Protein AF-A0A0D0DCQ7-F1 (afdb_monomer_lite)

Foldseek 3Di:
DQAWDFADAPQVNSNRPTHHPVVRVVSVVVSVVVVPPDPPDDDPDDDDDDDDDDDDDDDDPDDDDDDDDDDDDDDPDDPQPDPDPVVSVCVRPVDDDPVNVVVVVDDDDDDDDDCPVVVVVVVVVCVVPDDPDDVVNVVPDDDDPVVVVVVVVVVVVVVVVVVVVVVPPPPDDDDDDPDDPPPPPPPVVVQVVVLVVLVVVCCVVPVPPPDRDPGPCSSCVVVVNNQPWAWWFADPPPRDTFDGWPDPPGDQADPVPRHGQFDDQADPVRDGDPTTHGPDIDTDHDPVSVVVVQVVDPPSLVVQQCVLVDDDDPPDDDDPCNDPCQVPNPADPVRHRLQDNDPPQPCGDVNDRRGDDDDDDDD

Structure (mmCIF, N/CA/C/O backbone):
data_AF-A0A0D0DCQ7-F1
#
_entry.id   AF-A0A0D0DCQ7-F1
#
loop_
_atom_site.group_PDB
_atom_site.id
_atom_site.type_symbol
_atom_site.label_atom_id
_atom_site.label_alt_id
_atom_site.label_comp_id
_atom_site.label_asym_id
_atom_site.label_entity_id
_atom_site.label_seq_id
_atom_site.pdbx_PDB_ins_code
_atom_site.Cartn_x
_atom_site.Cartn_y
_atom_site.Cartn_z
_atom_site.occupancy
_atom_site.B_iso_or_equiv
_atom_site.auth_seq_id
_atom_site.auth_comp_id
_atom_site.auth_asym_id
_atom_site.auth_atom_id
_atom_site.pdbx_PDB_model_num
ATOM 1 N N . MET A 1 1 ? 45.999 -4.977 -37.072 1.00 77.88 1 MET A N 1
ATOM 2 C CA . MET A 1 1 ? 46.109 -3.648 -36.427 1.00 77.88 1 MET A CA 1
ATOM 3 C C . MET A 1 1 ? 44.712 -3.192 -36.040 1.00 77.88 1 MET A C 1
ATOM 5 O O . MET A 1 1 ? 43.813 -3.344 -36.854 1.00 77.88 1 MET A O 1
ATOM 9 N N . ALA A 1 2 ? 44.500 -2.719 -34.811 1.00 82.81 2 ALA A N 1
ATOM 10 C CA . ALA A 1 2 ? 43.189 -2.210 -34.402 1.00 82.81 2 ALA A CA 1
ATOM 11 C C . ALA A 1 2 ? 42.945 -0.819 -35.022 1.00 82.81 2 ALA A C 1
ATOM 13 O O . ALA A 1 2 ? 43.887 -0.023 -35.050 1.00 82.81 2 ALA A O 1
ATOM 14 N N . PRO A 1 3 ? 41.728 -0.511 -35.507 1.00 91.88 3 PRO A N 1
ATOM 15 C CA . PRO A 1 3 ? 41.428 0.791 -36.093 1.00 91.88 3 PRO A CA 1
ATOM 16 C C . PRO A 1 3 ? 41.535 1.888 -35.029 1.00 91.88 3 PRO A C 1
ATOM 18 O O . PRO A 1 3 ? 40.999 1.754 -33.925 1.00 91.88 3 PRO A O 1
ATOM 21 N N . LEU A 1 4 ? 42.241 2.969 -35.360 1.00 97.25 4 LEU A N 1
ATOM 22 C CA . LEU A 1 4 ? 42.305 4.174 -34.538 1.00 97.25 4 LEU A CA 1
ATOM 23 C C . LEU A 1 4 ? 41.253 5.180 -35.014 1.00 97.25 4 LEU A C 1
ATOM 25 O O . LEU A 1 4 ? 40.939 5.248 -36.199 1.00 97.25 4 LEU A O 1
ATOM 29 N N . ALA A 1 5 ? 40.723 5.971 -34.085 1.00 96.06 5 ALA A N 1
ATOM 30 C CA . ALA A 1 5 ? 39.733 7.005 -34.351 1.00 96.06 5 ALA A CA 1
ATOM 31 C C . ALA A 1 5 ? 40.282 8.380 -33.959 1.00 96.06 5 ALA A C 1
ATOM 33 O O . ALA A 1 5 ? 40.910 8.531 -32.911 1.00 96.06 5 ALA A O 1
ATOM 34 N N . CYS A 1 6 ? 40.008 9.389 -34.783 1.00 97.06 6 CYS A N 1
ATOM 35 C CA . CYS A 1 6 ? 40.376 10.772 -34.501 1.00 97.06 6 CYS A CA 1
ATOM 36 C C . CYS A 1 6 ? 39.530 11.339 -33.340 1.00 97.06 6 CYS A C 1
ATOM 38 O O . CYS A 1 6 ? 38.302 11.161 -33.323 1.00 97.06 6 CYS A O 1
ATOM 40 N N . CYS A 1 7 ? 40.171 11.995 -32.363 1.00 97.38 7 CYS A N 1
ATOM 41 C CA . CYS A 1 7 ? 39.525 12.596 -31.192 1.00 97.38 7 CYS A CA 1
ATOM 42 C C . CYS A 1 7 ? 39.846 14.095 -31.065 1.00 97.38 7 CYS A C 1
ATOM 44 O O . CYS A 1 7 ? 41.007 14.495 -31.048 1.00 97.38 7 CYS A O 1
ATOM 46 N N . TYR A 1 8 ? 38.804 14.912 -30.890 1.00 96.31 8 TYR A N 1
ATOM 47 C CA . TYR A 1 8 ? 38.893 16.375 -30.769 1.00 96.31 8 TYR A CA 1
ATOM 48 C C . TYR A 1 8 ? 38.469 16.885 -29.384 1.00 96.31 8 TYR A C 1
ATOM 50 O O . TYR A 1 8 ? 38.005 18.011 -29.244 1.00 96.31 8 TYR A O 1
ATOM 58 N N . CYS A 1 9 ? 38.564 16.056 -28.340 1.00 95.75 9 CYS A N 1
ATOM 59 C CA . CYS A 1 9 ? 38.132 16.498 -27.018 1.00 95.75 9 CYS A CA 1
ATOM 60 C C . CYS A 1 9 ? 39.048 17.607 -26.469 1.00 95.75 9 CYS A C 1
ATOM 62 O O . CYS A 1 9 ? 40.278 17.524 -26.549 1.00 95.75 9 CYS A O 1
ATOM 64 N N . LEU A 1 10 ? 38.429 18.622 -25.865 1.00 93.31 10 LEU A N 1
ATOM 65 C CA . LEU A 1 10 ? 39.139 19.716 -25.199 1.00 93.31 10 LEU A CA 1
ATOM 66 C C . LEU A 1 10 ? 39.692 19.262 -23.842 1.00 93.31 10 LEU A C 1
ATOM 68 O O . LEU A 1 10 ? 40.803 19.628 -23.466 1.00 93.31 10 LEU A O 1
ATOM 72 N N . SER A 1 11 ? 38.957 18.381 -23.155 1.00 93.94 11 SER A N 1
ATOM 73 C CA . SER A 1 11 ? 39.277 17.894 -21.808 1.00 93.94 11 SER A CA 1
ATOM 74 C C . SER A 1 11 ? 40.646 17.220 -21.697 1.00 93.94 11 SER A C 1
ATOM 76 O O . SER A 1 11 ? 41.318 17.365 -20.684 1.00 93.94 11 SER A O 1
ATOM 78 N N . ASN A 1 12 ? 41.067 16.492 -22.737 1.00 95.25 12 ASN A N 1
ATOM 79 C CA . ASN A 1 12 ? 42.358 15.794 -22.774 1.00 95.25 12 ASN A CA 1
ATOM 80 C C . ASN A 1 12 ? 43.299 16.365 -23.844 1.00 95.25 12 ASN A C 1
ATOM 82 O O . ASN A 1 12 ? 44.286 15.720 -24.190 1.00 95.25 12 ASN A O 1
ATOM 86 N N . LYS A 1 13 ? 42.992 17.559 -24.380 1.00 96.06 13 LYS A N 1
ATOM 87 C CA . LYS A 1 13 ? 43.794 18.264 -25.396 1.00 96.06 13 LYS A CA 1
ATOM 88 C C . LYS A 1 13 ? 44.170 17.376 -26.588 1.00 96.06 13 LYS A C 1
ATOM 90 O O . LYS A 1 13 ? 45.306 17.392 -27.056 1.00 96.06 13 LYS A O 1
ATOM 95 N N . CYS A 1 14 ? 43.222 16.568 -27.069 1.00 95.94 14 CYS A N 1
ATOM 96 C CA . CYS A 1 14 ? 43.528 15.566 -28.087 1.00 95.94 14 CYS A CA 1
ATOM 97 C C . CYS A 1 14 ? 43.855 16.170 -29.456 1.00 95.94 14 CYS A C 1
ATOM 99 O O . CYS A 1 14 ? 44.581 15.521 -30.197 1.00 95.94 14 CYS A O 1
ATOM 101 N N . ASN A 1 15 ? 43.363 17.366 -29.801 1.00 94.88 15 ASN A N 1
ATOM 102 C CA . ASN A 1 15 ? 43.718 18.106 -31.026 1.00 94.88 15 ASN A CA 1
ATOM 103 C C . ASN A 1 15 ? 43.738 17.265 -32.325 1.00 94.88 15 ASN A C 1
ATOM 105 O O . ASN A 1 15 ? 44.591 17.463 -33.184 1.00 94.88 15 ASN A O 1
ATOM 109 N N . GLY A 1 16 ? 42.821 16.303 -32.469 1.00 95.81 16 GLY A N 1
ATOM 110 C CA . GLY A 1 16 ? 42.753 15.431 -33.646 1.00 95.81 16 GLY A CA 1
ATOM 111 C C . GLY A 1 16 ? 43.714 14.236 -33.625 1.00 95.81 16 GLY A C 1
ATOM 112 O O . GLY A 1 16 ? 43.955 13.611 -34.655 1.00 95.81 16 GLY A O 1
ATOM 113 N N . THR A 1 17 ? 44.279 13.882 -32.471 1.00 97.12 17 THR A N 1
ATOM 114 C CA . THR A 1 17 ? 45.109 12.678 -32.333 1.00 97.12 17 THR A CA 1
ATOM 115 C C . THR A 1 17 ? 44.286 11.401 -32.507 1.00 97.12 17 THR A C 1
ATOM 117 O O . THR A 1 17 ? 43.121 11.301 -32.102 1.00 97.12 17 THR A O 1
ATOM 120 N N . PHE A 1 18 ? 44.917 10.399 -33.120 1.00 97.12 18 PHE A N 1
ATOM 121 C CA . PHE A 1 18 ? 44.347 9.072 -33.311 1.00 97.12 18 PHE A CA 1
ATOM 122 C C . PHE A 1 18 ? 44.456 8.259 -32.020 1.00 97.12 18 PHE A C 1
ATOM 124 O O . PHE A 1 18 ? 45.545 7.899 -31.577 1.00 97.12 18 PHE A O 1
ATOM 131 N N . VAL A 1 19 ? 43.309 7.947 -31.423 1.00 97.12 19 VAL A N 1
ATOM 132 C CA . VAL A 1 19 ? 43.200 7.168 -30.185 1.00 97.12 19 VAL A CA 1
ATOM 133 C C . VAL A 1 19 ? 42.417 5.883 -30.428 1.00 97.12 19 VAL A C 1
ATOM 135 O O . VAL A 1 19 ? 41.713 5.730 -31.428 1.00 97.12 19 VAL A O 1
ATOM 138 N N . LYS A 1 20 ? 42.503 4.932 -29.494 1.00 97.56 20 LYS A N 1
ATOM 139 C CA . LYS A 1 20 ? 41.637 3.748 -29.538 1.00 97.56 20 LYS A CA 1
ATOM 140 C C . LYS A 1 20 ? 40.161 4.181 -29.415 1.00 97.56 20 LYS A C 1
ATOM 142 O O . LYS A 1 20 ? 39.870 5.091 -28.633 1.00 97.56 20 LYS A O 1
ATOM 147 N N . PRO A 1 21 ? 39.208 3.523 -30.100 1.00 96.38 21 PRO A N 1
ATOM 148 C CA . PRO A 1 21 ? 37.788 3.885 -30.033 1.00 96.38 21 PRO A CA 1
ATOM 149 C C . PRO A 1 21 ? 37.208 3.912 -28.609 1.00 96.38 21 PRO A C 1
ATOM 151 O O . PRO A 1 21 ? 36.373 4.759 -28.292 1.00 96.38 21 PRO A O 1
ATOM 154 N N . SER A 1 22 ? 37.683 3.033 -27.719 1.00 93.62 22 SER A N 1
ATOM 155 C CA . SER A 1 22 ? 37.306 3.043 -26.300 1.00 93.62 22 SER A CA 1
ATOM 156 C C . SER A 1 22 ? 37.766 4.316 -25.582 1.00 93.62 22 SER A C 1
ATOM 158 O O . SER A 1 22 ? 36.994 4.908 -24.834 1.00 93.62 22 SER A O 1
ATOM 160 N N . THR A 1 23 ? 38.983 4.786 -25.863 1.00 96.06 23 THR A N 1
ATOM 161 C CA . THR A 1 23 ? 39.538 6.037 -25.330 1.00 96.06 23 THR A CA 1
ATOM 162 C C . THR A 1 23 ? 38.757 7.255 -25.828 1.00 96.06 23 THR A C 1
ATOM 164 O O . THR A 1 23 ? 38.433 8.132 -25.029 1.00 96.06 23 THR A O 1
ATOM 167 N N . LYS A 1 24 ? 38.366 7.280 -27.113 1.00 97.12 24 LYS A N 1
ATOM 168 C CA . LYS A 1 24 ? 37.531 8.354 -27.682 1.00 97.12 24 LYS A CA 1
ATOM 169 C C . LYS A 1 24 ? 36.196 8.498 -26.941 1.00 97.12 24 LYS A C 1
ATOM 171 O O . LYS A 1 24 ? 35.856 9.605 -26.535 1.00 97.12 24 LYS A O 1
ATOM 176 N N . ARG A 1 25 ? 35.492 7.390 -26.673 1.00 92.50 25 ARG A N 1
ATOM 177 C CA . ARG A 1 25 ? 34.221 7.414 -25.917 1.00 92.50 25 ARG A CA 1
ATOM 178 C C . ARG A 1 25 ? 34.388 7.949 -24.494 1.00 92.50 25 ARG A C 1
ATOM 180 O O . ARG A 1 25 ? 33.539 8.697 -24.013 1.00 92.50 25 ARG A O 1
ATOM 187 N N . THR A 1 26 ? 35.470 7.577 -23.809 1.00 96.00 26 THR A N 1
ATOM 188 C CA . THR A 1 26 ? 35.765 8.103 -22.466 1.00 96.00 26 THR A CA 1
ATOM 189 C C . THR A 1 26 ? 36.006 9.609 -22.516 1.00 96.00 26 THR A C 1
ATOM 191 O O . THR A 1 26 ? 35.465 10.350 -21.701 1.00 96.00 26 THR A O 1
ATOM 194 N N . HIS A 1 27 ? 36.762 10.073 -23.509 1.00 97.06 27 HIS A N 1
ATOM 195 C CA . HIS A 1 27 ? 37.044 11.488 -23.713 1.00 97.06 27 HIS A CA 1
ATOM 196 C C . HIS A 1 27 ? 35.784 12.309 -24.023 1.00 97.06 27 HIS A C 1
ATOM 198 O O . HIS A 1 27 ? 35.610 13.385 -23.457 1.00 97.06 27 HIS A O 1
ATOM 204 N N . GLU A 1 28 ? 34.891 11.801 -24.873 1.00 95.25 28 GLU A N 1
ATOM 205 C CA . GLU A 1 28 ? 33.613 12.449 -25.199 1.00 95.25 28 GLU A CA 1
ATOM 206 C C . GLU A 1 28 ? 32.721 12.605 -23.962 1.00 95.25 28 GLU A C 1
ATOM 208 O O . GLU A 1 28 ? 32.190 13.688 -23.724 1.00 95.25 28 GLU A O 1
ATOM 213 N N . ARG A 1 29 ? 32.629 11.574 -23.111 1.00 92.75 29 ARG A N 1
ATOM 214 C CA . ARG A 1 29 ? 31.881 11.656 -21.843 1.00 92.75 29 ARG A CA 1
ATOM 215 C C . ARG A 1 29 ? 32.457 12.699 -20.889 1.00 92.75 29 ARG A C 1
ATOM 217 O O . ARG A 1 29 ? 31.695 13.427 -20.259 1.00 92.75 29 ARG A O 1
ATOM 224 N N . THR A 1 30 ? 33.782 12.783 -20.774 1.00 94.06 30 THR A N 1
ATOM 225 C CA . THR A 1 30 ? 34.432 13.802 -19.936 1.00 94.06 30 THR A CA 1
ATOM 226 C C . THR A 1 30 ? 34.199 15.209 -20.483 1.00 94.06 30 THR A C 1
ATOM 228 O O . THR A 1 30 ? 33.930 16.123 -19.709 1.00 94.06 30 THR A O 1
ATOM 231 N N . ASN A 1 31 ? 34.246 15.384 -21.806 1.00 92.62 31 ASN A N 1
ATOM 232 C CA . ASN A 1 31 ? 34.005 16.677 -22.441 1.00 92.62 31 ASN A CA 1
ATOM 233 C C . ASN A 1 31 ? 32.543 17.132 -22.277 1.00 92.62 31 ASN A C 1
ATOM 235 O O . ASN A 1 31 ? 32.295 18.289 -21.958 1.00 92.62 31 ASN A O 1
ATOM 239 N N . LEU A 1 32 ? 31.580 16.209 -22.398 1.00 88.44 32 LEU A N 1
ATOM 240 C CA . LEU A 1 32 ? 30.170 16.486 -22.106 1.00 88.44 32 LEU A CA 1
ATOM 241 C C . LEU A 1 32 ? 29.972 16.916 -20.653 1.00 88.44 32 LEU A C 1
ATOM 243 O O . LEU A 1 32 ? 29.318 17.922 -20.413 1.00 88.44 32 LEU A O 1
ATOM 247 N N . ARG A 1 33 ? 30.588 16.220 -19.687 1.00 86.88 33 ARG A N 1
ATOM 248 C CA . ARG A 1 33 ? 30.525 16.633 -18.276 1.00 86.88 33 ARG A CA 1
ATOM 249 C C . ARG A 1 33 ? 31.011 18.067 -18.100 1.00 86.88 33 ARG A C 1
ATOM 251 O O . ARG A 1 33 ? 30.264 18.868 -17.569 1.00 86.88 33 ARG A O 1
ATOM 258 N N . LEU A 1 34 ? 32.189 18.409 -18.624 1.00 87.31 34 LEU A N 1
ATOM 259 C CA . LEU A 1 34 ? 32.719 19.775 -18.530 1.00 87.31 34 LEU A CA 1
ATOM 260 C C . LEU A 1 34 ? 31.819 20.822 -19.199 1.00 87.31 34 LEU A C 1
ATOM 262 O O . LEU A 1 34 ? 31.703 21.923 -18.673 1.00 87.31 34 LEU A O 1
ATOM 266 N N . LYS A 1 35 ? 31.163 20.486 -20.318 1.00 84.94 35 LYS A N 1
ATOM 267 C CA . LYS A 1 35 ? 30.223 21.392 -20.997 1.00 84.94 35 LYS A CA 1
ATOM 268 C C . LYS A 1 35 ? 28.993 21.705 -20.138 1.00 84.94 35 LYS A C 1
ATOM 270 O O . LYS A 1 35 ? 28.479 22.814 -20.211 1.00 84.94 35 LYS A O 1
ATOM 275 N N . PHE A 1 36 ? 28.546 20.753 -19.322 1.00 79.75 36 PHE A N 1
ATOM 276 C CA . PHE A 1 36 ? 27.382 20.921 -18.447 1.00 79.75 36 PHE A CA 1
ATOM 277 C C . PHE A 1 36 ? 27.736 21.348 -17.015 1.00 79.75 36 PHE A C 1
ATOM 279 O O . PHE A 1 36 ? 26.843 21.696 -16.250 1.00 79.75 36 PHE A O 1
ATOM 286 N N . THR A 1 37 ? 29.021 21.397 -16.649 1.00 68.69 37 THR A N 1
ATOM 287 C CA . THR A 1 37 ? 29.488 21.958 -15.372 1.00 68.69 37 THR A CA 1
ATOM 288 C C . THR A 1 37 ? 29.803 23.457 -15.495 1.00 68.69 37 THR A C 1
ATOM 290 O O . THR A 1 37 ? 30.908 23.893 -15.167 1.00 68.69 37 THR A O 1
ATOM 293 N N . ILE A 1 38 ? 28.859 24.271 -15.978 1.00 54.59 38 ILE A N 1
ATOM 294 C CA . ILE A 1 38 ? 28.980 25.735 -15.875 1.00 54.59 38 ILE A CA 1
ATOM 295 C C . ILE A 1 38 ? 28.678 26.131 -14.416 1.00 54.59 38 ILE A C 1
ATOM 297 O O . ILE A 1 38 ? 27.651 25.707 -13.882 1.00 54.59 38 ILE A O 1
ATOM 301 N N . PRO A 1 39 ? 29.534 26.922 -13.739 1.00 48.75 39 PRO A N 1
ATOM 302 C CA . PRO A 1 39 ? 29.211 27.456 -12.424 1.00 48.75 39 PRO A CA 1
ATOM 303 C C . PRO A 1 39 ? 28.061 28.457 -12.567 1.00 48.75 39 PRO A C 1
ATOM 305 O O . PRO A 1 39 ? 28.167 29.408 -13.337 1.00 48.75 39 PRO A O 1
ATOM 308 N N . GLN A 1 40 ? 26.966 28.245 -11.836 1.00 46.19 40 GLN A N 1
ATOM 309 C CA . GLN A 1 40 ? 25.846 29.183 -11.753 1.00 46.19 40 GLN A CA 1
ATOM 310 C C . GLN A 1 40 ? 26.342 30.531 -11.201 1.00 46.19 40 GLN A C 1
ATOM 312 O O . GLN A 1 40 ? 26.422 30.736 -9.990 1.00 46.19 40 GLN A O 1
ATOM 317 N N . SER A 1 41 ? 26.722 31.457 -12.083 1.00 40.94 41 SER A N 1
ATOM 318 C CA . SER A 1 41 ? 26.988 32.841 -11.709 1.00 40.94 41 SER A CA 1
ATOM 319 C C . SER A 1 41 ? 25.664 33.590 -11.611 1.00 40.94 41 SER A C 1
ATOM 321 O O . SER A 1 41 ? 24.926 33.714 -12.586 1.00 40.94 41 SER A O 1
ATOM 323 N N . ILE A 1 42 ? 25.393 34.081 -10.407 1.00 45.62 42 ILE A N 1
ATOM 324 C CA . ILE A 1 42 ? 24.255 34.903 -9.996 1.00 45.62 42 ILE A CA 1
ATOM 325 C C . ILE A 1 42 ? 24.067 36.090 -10.957 1.00 45.62 42 ILE A C 1
ATOM 327 O O . ILE A 1 42 ? 24.854 37.035 -10.932 1.00 45.62 42 ILE A O 1
ATOM 331 N N . HIS A 1 43 ? 22.991 36.088 -11.746 1.00 36.94 43 HIS A N 1
ATOM 332 C CA . HIS A 1 43 ? 22.474 37.304 -12.374 1.00 36.94 43 HIS A CA 1
ATOM 333 C C . HIS A 1 43 ? 21.386 37.907 -11.477 1.00 36.94 43 HIS A C 1
ATOM 335 O O . HIS A 1 43 ? 20.284 37.379 -11.364 1.00 36.94 43 HIS A O 1
ATOM 341 N N . ARG A 1 44 ? 21.696 39.038 -10.829 1.00 44.28 44 ARG A N 1
ATOM 342 C CA . ARG A 1 44 ? 20.682 39.948 -10.276 1.00 44.28 44 ARG A CA 1
ATOM 343 C C . ARG A 1 44 ? 20.072 40.735 -11.438 1.00 44.28 44 ARG A C 1
ATOM 345 O O . ARG A 1 44 ? 20.685 41.690 -11.908 1.00 44.28 44 ARG A O 1
ATOM 352 N N . GLY A 1 45 ? 18.897 40.324 -11.905 1.00 35.41 45 GLY A N 1
ATOM 353 C CA . GLY A 1 45 ? 18.082 41.103 -12.838 1.00 35.41 45 GLY A CA 1
ATOM 354 C C . GLY A 1 45 ? 17.226 42.128 -12.093 1.00 35.41 45 GLY A C 1
ATOM 355 O O . GLY A 1 45 ? 16.476 41.765 -11.191 1.00 35.41 45 GLY A O 1
ATOM 356 N N . LEU A 1 46 ? 17.362 43.407 -12.456 1.00 37.81 46 LEU A N 1
ATOM 357 C CA . LEU A 1 46 ? 16.423 44.469 -12.093 1.00 37.81 46 LEU A CA 1
ATOM 358 C C . LEU A 1 46 ? 15.092 44.245 -12.826 1.00 37.81 46 LEU A C 1
ATOM 360 O O . LEU A 1 46 ? 15.083 44.070 -14.042 1.00 37.81 46 LEU A O 1
ATOM 364 N N . VAL A 1 47 ? 13.983 44.316 -12.093 1.00 34.31 47 VAL A N 1
ATOM 365 C CA . VAL A 1 47 ? 12.623 44.320 -12.648 1.00 34.31 47 VAL A CA 1
ATOM 366 C C . VAL A 1 47 ? 12.281 45.738 -13.112 1.00 34.31 47 VAL A C 1
ATOM 368 O O . VAL A 1 47 ? 12.336 46.678 -12.319 1.00 34.31 47 VAL A O 1
ATOM 371 N N . VAL A 1 48 ? 11.922 45.891 -14.388 1.00 40.34 48 VAL A N 1
ATOM 372 C CA . VAL A 1 48 ? 11.297 47.105 -14.938 1.00 40.34 48 VAL A CA 1
ATOM 373 C C . VAL A 1 48 ? 9.776 46.885 -14.938 1.00 40.34 48 VAL A C 1
ATOM 375 O O . VAL A 1 48 ? 9.342 45.832 -15.407 1.00 40.34 48 VAL A O 1
ATOM 378 N N . PRO A 1 49 ? 8.952 47.816 -14.421 1.00 34.88 49 PRO A N 1
ATOM 379 C CA . PRO A 1 49 ? 7.502 47.660 -14.443 1.00 34.88 49 PRO A CA 1
ATOM 380 C C . PRO A 1 49 ? 6.962 47.818 -15.868 1.00 34.88 49 PRO A C 1
ATOM 382 O O . PRO A 1 49 ? 7.332 48.751 -16.581 1.00 34.88 49 PRO A O 1
ATOM 385 N N . HIS A 1 50 ? 6.073 46.910 -16.262 1.00 35.78 50 HIS A N 1
ATOM 386 C CA . HIS A 1 50 ? 5.373 46.942 -17.541 1.00 35.78 50 HIS A CA 1
ATOM 387 C C . HIS A 1 50 ? 4.087 47.775 -17.417 1.00 35.78 50 HIS A C 1
ATOM 389 O O . HIS A 1 50 ? 3.259 47.498 -16.550 1.00 35.78 50 HIS A O 1
ATOM 395 N N . ASP A 1 51 ? 3.906 48.764 -18.296 1.00 41.56 51 ASP A N 1
ATOM 396 C CA . ASP A 1 51 ? 2.636 49.485 -18.461 1.00 41.56 51 ASP A CA 1
ATOM 397 C C . ASP A 1 51 ? 1.658 48.641 -19.306 1.00 41.56 51 ASP A C 1
ATOM 399 O O . ASP A 1 51 ? 2.025 48.202 -20.406 1.00 41.56 51 ASP A O 1
ATOM 403 N N . PRO A 1 52 ? 0.411 48.414 -18.854 1.00 41.31 52 PRO A N 1
ATOM 404 C CA . PRO A 1 52 ? -0.575 47.667 -19.623 1.00 41.31 52 PRO A CA 1
ATOM 405 C C . PRO A 1 52 ? -1.183 48.550 -20.722 1.00 41.31 52 PRO A C 1
ATOM 407 O O . PRO A 1 52 ? -1.795 49.585 -20.456 1.00 41.31 52 PRO A O 1
ATOM 410 N N . LYS A 1 53 ? -1.053 48.123 -21.983 1.00 49.59 53 LYS A N 1
ATOM 411 C CA . LYS A 1 53 ? -1.837 48.684 -23.095 1.00 49.59 53 LYS A CA 1
ATOM 412 C C . LYS A 1 53 ? -3.233 48.048 -23.137 1.00 49.59 53 LYS A C 1
ATOM 414 O O . LYS A 1 53 ? -3.349 46.853 -22.878 1.00 49.59 53 LYS A O 1
ATOM 419 N N . PRO A 1 54 ? -4.280 48.806 -23.508 1.00 46.94 54 PRO A N 1
ATOM 420 C CA . PRO A 1 54 ? -5.639 48.288 -23.556 1.00 46.94 54 PRO A CA 1
ATOM 421 C C . PRO A 1 54 ? -5.844 47.361 -24.760 1.00 46.94 54 PRO A C 1
ATOM 423 O O . PRO A 1 54 ? -5.494 47.699 -25.894 1.00 46.94 54 PRO A O 1
ATOM 426 N N . THR A 1 55 ? -6.430 46.197 -24.490 1.00 46.84 55 THR A N 1
ATOM 427 C CA . THR A 1 55 ? -6.780 45.161 -25.466 1.00 46.84 55 THR A CA 1
ATOM 428 C C . THR A 1 55 ? -7.863 45.662 -26.433 1.00 46.84 55 THR A C 1
ATOM 430 O O . THR A 1 55 ? -8.859 46.231 -25.975 1.00 46.84 55 THR A O 1
ATOM 433 N N . PRO A 1 56 ? -7.732 45.460 -27.757 1.00 48.94 56 PRO A N 1
ATOM 434 C CA . PRO A 1 56 ? -8.795 45.798 -28.695 1.00 48.94 56 PRO A CA 1
ATOM 435 C C . PRO A 1 56 ? -9.962 44.808 -28.588 1.00 48.94 56 PRO A C 1
ATOM 437 O O . PRO A 1 56 ? -9.762 43.601 -28.463 1.00 48.94 56 PRO A O 1
ATOM 440 N N . ALA A 1 57 ? -11.188 45.329 -28.673 1.00 46.03 57 ALA A N 1
ATOM 441 C CA . ALA A 1 57 ? -12.411 44.534 -28.663 1.00 46.03 57 ALA A CA 1
ATOM 442 C C . ALA A 1 57 ? -12.522 43.669 -29.931 1.00 46.03 57 ALA A C 1
ATOM 444 O O . ALA A 1 57 ? -12.485 44.184 -31.051 1.00 46.03 57 ALA A O 1
ATOM 445 N N . LEU A 1 58 ? -12.679 42.357 -29.744 1.00 48.12 58 LEU A N 1
ATOM 446 C CA . LEU A 1 58 ? -12.888 41.396 -30.824 1.00 48.12 58 LEU A CA 1
ATOM 447 C C . LEU A 1 58 ? -14.367 41.354 -31.227 1.00 48.12 58 LEU A C 1
ATOM 449 O O . LEU A 1 58 ? -15.248 41.151 -30.393 1.00 48.12 58 LEU A O 1
ATOM 453 N N . ILE A 1 59 ? -14.623 41.518 -32.525 1.00 48.75 59 ILE A N 1
ATOM 454 C CA . ILE A 1 59 ? -15.929 41.286 -33.149 1.00 48.75 59 ILE A CA 1
ATOM 455 C C . ILE A 1 59 ? -15.950 39.826 -33.631 1.00 48.75 59 ILE A C 1
ATOM 457 O O . ILE A 1 59 ? -15.071 39.449 -34.410 1.00 48.75 59 ILE A O 1
ATOM 461 N N . PRO A 1 60 ? -16.911 38.990 -33.200 1.00 51.97 60 PRO A N 1
ATOM 462 C CA . PRO A 1 60 ? -16.995 37.606 -33.652 1.00 51.97 60 PRO A CA 1
ATOM 463 C C . PRO A 1 60 ? -17.394 37.540 -35.143 1.00 51.97 60 PRO A C 1
ATOM 465 O O . PRO A 1 60 ? -18.338 38.219 -35.550 1.00 51.97 60 PRO A O 1
ATOM 468 N N . PRO A 1 61 ? -16.711 36.729 -35.975 1.00 48.81 61 PRO A N 1
ATOM 469 C CA . PRO A 1 61 ? -16.859 36.778 -37.432 1.00 48.81 61 PRO A CA 1
ATOM 470 C C . PRO A 1 61 ? -18.036 35.969 -38.010 1.00 48.81 61 PRO A C 1
ATOM 472 O O . PRO A 1 61 ? -18.112 35.827 -39.229 1.00 48.81 61 PRO A O 1
ATOM 475 N N . TYR A 1 62 ? -18.971 35.452 -37.202 1.00 58.09 62 TYR A N 1
ATOM 476 C CA . TYR A 1 62 ? -20.058 34.605 -37.716 1.00 58.09 62 TYR A CA 1
ATOM 477 C C . TYR A 1 62 ? -21.441 34.960 -37.150 1.00 58.09 62 TYR A C 1
ATOM 479 O O . TYR A 1 62 ? -21.554 35.284 -35.967 1.00 58.09 62 TYR A O 1
ATOM 487 N N . PRO A 1 63 ? -22.509 34.879 -37.971 1.00 54.94 63 PRO A N 1
ATOM 488 C CA . PRO A 1 63 ? -23.873 35.098 -37.510 1.00 54.94 63 PRO A CA 1
ATOM 489 C C . PRO A 1 63 ? -24.343 33.942 -36.618 1.00 54.94 63 PRO A C 1
ATOM 491 O O . PRO A 1 63 ? -24.095 32.769 -36.907 1.00 54.94 63 PRO A O 1
ATOM 494 N N . VAL A 1 64 ? -25.051 34.298 -35.544 1.00 49.28 64 VAL A N 1
ATOM 495 C CA . VAL A 1 64 ? -25.684 33.374 -34.595 1.00 49.28 64 VAL A CA 1
ATOM 496 C C . VAL A 1 64 ? -26.658 32.469 -35.354 1.00 49.28 64 VAL A C 1
ATOM 498 O O . VAL A 1 64 ? -27.640 32.947 -35.921 1.00 49.28 64 VAL A O 1
ATOM 501 N N . ARG A 1 65 ? -26.376 31.162 -35.396 1.00 42.81 65 ARG A N 1
ATOM 502 C CA . ARG A 1 65 ? -27.328 30.162 -35.898 1.00 42.81 65 ARG A CA 1
ATOM 503 C C . ARG A 1 65 ? -28.404 29.922 -34.846 1.00 42.81 65 ARG A C 1
ATOM 505 O O . ARG A 1 65 ? -28.084 29.644 -33.694 1.00 42.81 65 ARG A O 1
ATOM 512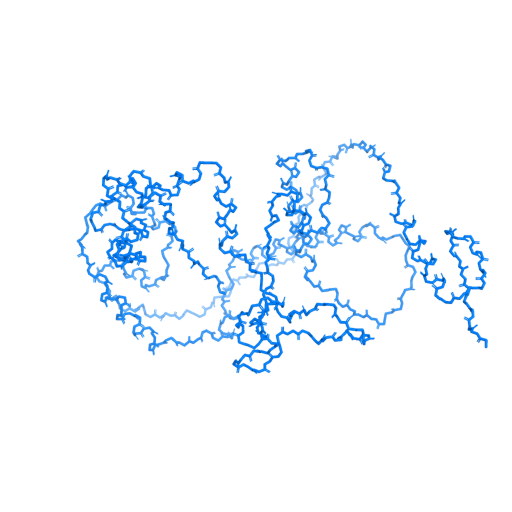 N N . GLU A 1 66 ? -29.663 30.003 -35.267 1.00 47.88 66 GLU A N 1
ATOM 513 C CA . GLU A 1 66 ? -30.810 29.621 -34.444 1.00 47.88 66 GLU A CA 1
ATOM 514 C C . GLU A 1 66 ? -30.748 28.131 -34.052 1.00 47.88 66 GLU A C 1
ATOM 516 O O . GLU A 1 66 ? -30.248 27.305 -34.829 1.00 47.88 66 GLU A O 1
ATOM 521 N N . PRO A 1 67 ? -31.232 27.775 -32.848 1.00 42.91 67 PRO A N 1
ATOM 522 C CA . PRO A 1 67 ? -31.134 26.423 -32.322 1.00 42.91 67 PRO A CA 1
ATOM 523 C C . PRO A 1 67 ? -32.012 25.458 -33.123 1.00 42.91 67 PRO A C 1
ATOM 525 O O . PRO A 1 67 ? -33.212 25.663 -33.301 1.00 42.91 67 PRO A O 1
ATOM 528 N N . ILE A 1 68 ? -31.402 24.367 -33.582 1.00 44.12 68 ILE A N 1
ATOM 529 C CA . ILE A 1 68 ? -32.115 23.242 -34.186 1.00 44.12 68 ILE A CA 1
ATOM 530 C C . ILE A 1 68 ? -32.832 22.499 -33.053 1.00 44.12 68 ILE A C 1
ATOM 532 O O . ILE A 1 68 ? -32.186 21.887 -32.203 1.00 44.12 68 ILE A O 1
ATOM 536 N N . LEU A 1 69 ? -34.164 22.565 -33.030 1.00 41.38 69 LEU A N 1
ATOM 537 C CA . LEU A 1 69 ? -34.989 21.803 -32.093 1.00 41.38 69 LEU A CA 1
ATOM 538 C C . LEU A 1 69 ? -34.933 20.307 -32.440 1.00 41.38 69 LEU A C 1
ATOM 540 O O . LEU A 1 69 ? -35.302 19.899 -33.542 1.00 41.38 69 LEU A O 1
ATOM 544 N N . LEU A 1 70 ? -34.473 19.497 -31.486 1.00 39.94 70 LEU A N 1
ATOM 545 C CA . LEU A 1 70 ? -34.490 18.034 -31.555 1.00 39.94 70 LEU A CA 1
ATOM 546 C C . LEU A 1 70 ? -35.923 17.476 -31.401 1.00 39.94 70 LEU A C 1
ATOM 548 O O . LEU A 1 70 ? -36.773 18.126 -30.785 1.00 39.94 70 LEU A O 1
ATOM 552 N N . PRO A 1 71 ? -36.207 16.264 -31.923 1.00 39.28 71 PRO A N 1
ATOM 553 C CA . PRO A 1 71 ? -37.510 15.623 -31.782 1.00 39.28 71 PRO A CA 1
ATOM 554 C C . PRO A 1 71 ? -37.799 15.324 -30.309 1.00 39.28 71 PRO A C 1
ATOM 556 O O . PRO A 1 71 ? -37.018 14.655 -29.635 1.00 39.28 71 PRO A O 1
ATOM 559 N N . ARG A 1 72 ? -38.944 15.804 -29.821 1.00 34.12 72 ARG A N 1
ATOM 560 C CA . ARG A 1 72 ? -39.413 15.565 -28.456 1.00 34.12 72 ARG A CA 1
ATOM 561 C C . ARG A 1 72 ? -39.983 14.147 -28.368 1.00 34.12 72 ARG A C 1
ATOM 563 O O . ARG A 1 72 ? -41.065 13.887 -28.887 1.00 34.12 72 ARG A O 1
ATOM 570 N N . PHE A 1 73 ? -39.245 13.233 -27.745 1.00 39.16 73 PHE A N 1
ATOM 571 C CA . PHE A 1 73 ? -39.781 11.947 -27.305 1.00 39.16 73 PHE A CA 1
ATOM 572 C C . PHE A 1 73 ? -40.218 12.086 -25.848 1.00 39.16 73 PHE A C 1
ATOM 574 O O . PHE A 1 73 ? -39.386 12.265 -24.964 1.00 39.16 73 PHE A O 1
ATOM 581 N N . GLU A 1 74 ? -41.527 12.041 -25.615 1.00 37.53 74 GLU A N 1
ATOM 582 C CA . GLU A 1 74 ? -42.098 11.952 -24.273 1.00 37.53 74 GLU A CA 1
ATOM 583 C C . GLU A 1 74 ? -42.141 10.473 -23.882 1.00 37.53 74 GLU A C 1
ATOM 585 O O . GLU A 1 74 ? -42.947 9.700 -24.402 1.00 37.53 74 GLU A O 1
ATOM 590 N N . PHE A 1 75 ? -41.224 10.069 -23.005 1.00 40.28 75 PHE A N 1
ATOM 591 C CA . PHE A 1 75 ? -41.342 8.806 -22.291 1.00 40.28 75 PHE A CA 1
ATOM 592 C C . PHE A 1 75 ? -42.211 9.057 -21.055 1.00 40.28 75 PHE A C 1
ATOM 594 O O . PHE A 1 75 ? -41.934 10.008 -20.327 1.00 40.28 75 PHE A O 1
ATOM 601 N N . PRO A 1 76 ? -43.276 8.271 -20.828 1.00 49.94 76 PRO A N 1
ATOM 602 C CA . PRO A 1 76 ? -44.043 8.389 -19.599 1.00 49.94 76 PRO A CA 1
ATOM 603 C C . PRO A 1 76 ? -43.158 7.980 -18.421 1.00 49.94 76 PRO A C 1
ATOM 605 O O . PRO A 1 76 ? -42.509 6.932 -18.482 1.00 49.94 76 PRO A O 1
ATOM 608 N N . ASP A 1 77 ? -43.146 8.800 -17.371 1.00 56.22 77 ASP A N 1
ATOM 609 C CA . ASP A 1 77 ? -42.422 8.484 -16.144 1.00 56.22 77 ASP A CA 1
ATOM 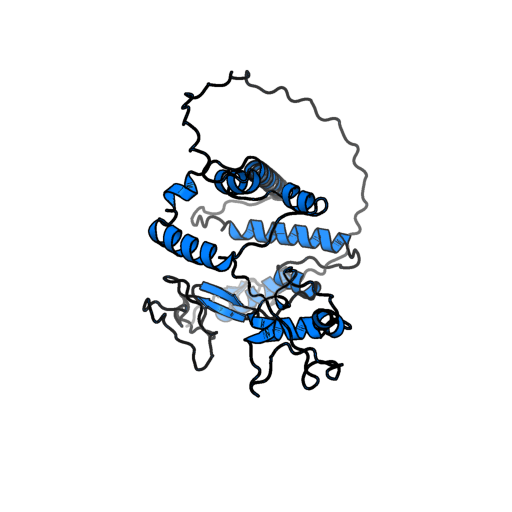610 C C . ASP A 1 77 ? -42.911 7.136 -15.588 1.00 56.22 77 ASP A C 1
ATOM 612 O O . ASP A 1 77 ? -44.119 6.844 -15.627 1.00 56.22 77 ASP A O 1
ATOM 616 N N . PRO A 1 78 ? -41.997 6.274 -15.113 1.00 57.81 78 PRO A N 1
ATOM 617 C CA . PRO A 1 78 ? -42.385 5.011 -14.515 1.00 57.81 78 PRO A CA 1
ATOM 618 C C . PRO A 1 78 ? -43.292 5.262 -13.298 1.00 57.81 78 PRO A C 1
ATOM 620 O O . PRO A 1 78 ? -43.157 6.272 -12.606 1.00 57.81 78 PRO A O 1
ATOM 623 N N . PRO A 1 79 ? -44.258 4.366 -13.033 1.00 70.19 79 PRO A N 1
ATOM 624 C CA . PRO A 1 79 ? -45.158 4.529 -11.903 1.00 70.19 79 PRO A CA 1
ATOM 625 C C . PRO A 1 79 ? -44.367 4.540 -10.592 1.00 70.19 79 PRO A C 1
ATOM 627 O O . PRO A 1 79 ? -43.498 3.697 -10.387 1.00 70.19 79 PRO A O 1
ATOM 630 N N . VAL A 1 80 ? -44.721 5.470 -9.704 1.00 73.00 80 VAL A N 1
ATOM 631 C CA . VAL A 1 80 ? -44.138 5.619 -8.366 1.00 73.00 80 VAL A CA 1
ATOM 632 C C . VAL A 1 80 ? -44.212 4.285 -7.612 1.00 73.00 80 VAL A C 1
ATOM 634 O O . VAL A 1 80 ? -45.297 3.757 -7.362 1.00 73.00 80 VAL A O 1
ATOM 637 N N . THR A 1 81 ? -43.048 3.733 -7.279 1.00 70.75 81 THR A N 1
ATOM 638 C CA . THR A 1 81 ? -42.873 2.431 -6.619 1.00 70.75 81 THR A CA 1
ATOM 639 C C . THR A 1 81 ? -42.785 2.519 -5.096 1.00 70.75 81 THR A C 1
ATOM 641 O O . THR A 1 81 ? -43.056 1.525 -4.425 1.00 70.75 81 THR A O 1
ATOM 644 N N . SER A 1 82 ? -42.456 3.689 -4.543 1.00 71.50 82 SER A N 1
ATOM 645 C CA . SER A 1 82 ? -42.429 3.952 -3.103 1.00 71.50 82 SER A CA 1
ATOM 646 C C . SER A 1 82 ? -43.404 5.063 -2.721 1.00 71.50 82 SER A C 1
ATOM 648 O O . SER A 1 82 ? -43.511 6.094 -3.379 1.00 71.50 82 SER A O 1
ATOM 650 N N . THR A 1 83 ? -44.114 4.875 -1.608 1.00 67.50 83 THR A N 1
ATOM 651 C CA . THR A 1 83 ? -44.964 5.918 -1.011 1.00 67.50 83 THR A CA 1
ATOM 652 C C . THR A 1 83 ? -44.155 6.997 -0.286 1.00 67.50 83 THR A C 1
ATOM 654 O O . THR A 1 83 ? -44.723 8.008 0.128 1.00 67.50 83 THR A O 1
ATOM 657 N N . CYS A 1 84 ? -42.850 6.783 -0.090 1.00 70.88 84 CYS A N 1
ATOM 658 C CA . CYS A 1 84 ? -41.933 7.761 0.478 1.00 70.88 84 CYS A CA 1
ATOM 659 C C . CYS A 1 84 ? -41.341 8.619 -0.646 1.00 70.88 84 CYS A C 1
ATOM 661 O O . CYS A 1 84 ? -40.625 8.117 -1.508 1.00 70.88 84 CYS A O 1
ATOM 663 N N . VAL A 1 85 ? -41.621 9.926 -0.615 1.00 67.00 85 VAL A N 1
ATOM 664 C CA . VAL A 1 85 ? -41.187 10.876 -1.656 1.00 67.00 85 VAL A CA 1
ATOM 665 C C . VAL A 1 85 ? -39.663 10.902 -1.798 1.00 67.00 85 VAL A C 1
ATOM 667 O O . VAL A 1 85 ? -39.165 10.924 -2.915 1.00 67.00 85 VAL A O 1
ATOM 670 N N . ILE A 1 86 ? -38.931 10.828 -0.683 1.00 60.31 86 ILE A N 1
ATOM 671 C CA . ILE A 1 86 ? -37.460 10.859 -0.683 1.00 60.31 86 ILE A CA 1
ATOM 672 C C . ILE A 1 86 ? -36.890 9.563 -1.267 1.00 60.31 86 ILE A C 1
ATOM 674 O O . ILE A 1 86 ? -35.984 9.603 -2.089 1.00 60.31 86 ILE A O 1
ATOM 678 N N . GLU A 1 87 ? -37.444 8.409 -0.895 1.00 58.81 87 GLU A N 1
ATOM 679 C CA . GLU A 1 87 ? -37.006 7.119 -1.436 1.00 58.81 87 GLU A CA 1
ATOM 680 C C . GLU A 1 87 ? -37.311 7.008 -2.932 1.00 58.81 87 GLU A C 1
ATOM 682 O O . GLU A 1 87 ? -36.456 6.568 -3.694 1.00 58.81 87 GLU A O 1
ATOM 687 N N . GLN A 1 88 ? -38.489 7.460 -3.376 1.00 80.50 88 GLN A N 1
ATOM 688 C CA . GLN A 1 88 ? -38.809 7.493 -4.800 1.00 80.50 88 GLN A CA 1
ATOM 689 C C . GLN A 1 88 ? -37.841 8.409 -5.560 1.00 80.50 88 GLN A C 1
ATOM 691 O O . GLN A 1 88 ? -37.327 8.019 -6.600 1.00 80.50 88 GLN A O 1
ATOM 696 N N . GLN A 1 89 ? -37.511 9.574 -5.001 1.00 61.84 89 GLN A N 1
ATOM 697 C CA . GLN A 1 89 ? -36.551 10.501 -5.597 1.00 61.84 89 GLN A CA 1
ATOM 698 C C . GLN A 1 89 ? -35.126 9.915 -5.653 1.00 61.84 89 GLN A C 1
ATOM 700 O O . GLN A 1 89 ? -34.416 10.117 -6.637 1.00 61.84 89 GLN A O 1
ATOM 705 N N . MET A 1 90 ? -34.720 9.129 -4.648 1.00 66.00 90 MET A N 1
ATOM 706 C CA . MET A 1 90 ? -33.457 8.379 -4.669 1.00 66.00 90 MET A CA 1
ATOM 707 C C . MET A 1 90 ? -33.452 7.280 -5.738 1.00 66.00 90 MET A C 1
ATOM 709 O O . MET A 1 90 ? -32.444 7.094 -6.418 1.00 66.00 90 MET A O 1
ATOM 713 N N . LEU A 1 91 ? -34.567 6.561 -5.892 1.00 65.62 91 LEU A N 1
ATOM 714 C CA . LEU A 1 91 ? -34.736 5.524 -6.913 1.00 65.62 91 LEU A CA 1
ATOM 715 C C . LEU A 1 91 ? -34.745 6.113 -8.331 1.00 65.62 91 LEU A C 1
ATOM 717 O O . LEU A 1 91 ? -34.192 5.500 -9.242 1.00 65.62 91 LEU A O 1
ATOM 721 N N . ASP A 1 92 ? -35.319 7.303 -8.502 1.00 68.81 92 ASP A N 1
ATOM 722 C CA . ASP A 1 92 ? -35.452 7.961 -9.803 1.00 68.81 92 ASP A CA 1
ATOM 723 C C . ASP A 1 92 ? -34.157 8.669 -10.250 1.00 68.81 92 ASP A C 1
ATOM 725 O O . ASP A 1 92 ? -33.900 8.773 -11.452 1.00 68.81 92 ASP A O 1
ATOM 729 N N . HIS A 1 93 ? -33.318 9.138 -9.312 1.00 61.25 93 HIS A N 1
ATOM 730 C CA . HIS A 1 93 ? -32.154 9.984 -9.629 1.00 61.25 93 HIS A CA 1
ATOM 731 C C . HIS A 1 93 ? -30.787 9.433 -9.198 1.00 61.25 93 HIS A C 1
ATOM 733 O O . HIS A 1 93 ? -29.766 9.991 -9.591 1.00 61.25 93 HIS A O 1
ATOM 739 N N . GLY A 1 94 ? -30.724 8.324 -8.456 1.00 41.56 94 GLY A N 1
ATOM 740 C CA . GLY A 1 94 ? -29.506 7.518 -8.290 1.00 41.56 94 GLY A CA 1
ATOM 741 C C . GLY A 1 94 ? -28.349 8.133 -7.486 1.00 41.56 94 GLY A C 1
ATOM 742 O O . GLY A 1 94 ? -27.375 7.430 -7.229 1.00 41.56 94 GLY A O 1
ATOM 743 N N . THR A 1 95 ? -28.434 9.389 -7.044 1.00 41.91 95 THR A N 1
ATOM 744 C CA . THR A 1 95 ? -27.434 10.040 -6.179 1.00 41.91 95 THR A CA 1
ATOM 745 C C . THR A 1 95 ? -28.091 11.107 -5.302 1.00 41.91 95 THR A C 1
ATOM 747 O O . THR A 1 95 ? -28.810 11.950 -5.833 1.00 41.91 95 THR A O 1
ATOM 750 N N . LEU A 1 96 ? -27.814 11.104 -3.989 1.00 42.22 96 LEU A N 1
ATOM 751 C CA . LEU A 1 96 ? -28.045 12.280 -3.135 1.00 42.22 96 LEU A CA 1
ATOM 752 C C . LEU A 1 96 ? -27.037 13.363 -3.524 1.00 42.22 96 LEU A C 1
ATOM 754 O O . LEU A 1 96 ? -25.834 13.084 -3.563 1.00 42.22 96 LEU A O 1
ATOM 758 N N . THR A 1 97 ? -27.502 14.585 -3.775 1.00 46.06 97 THR A N 1
ATOM 759 C CA . THR A 1 97 ? -26.586 15.723 -3.903 1.00 46.06 97 THR A CA 1
ATOM 760 C C . THR A 1 97 ? -26.129 16.172 -2.513 1.00 46.06 97 THR A C 1
ATOM 762 O O . THR A 1 97 ? -26.728 15.830 -1.491 1.00 46.06 97 THR A O 1
ATOM 765 N N . GLN A 1 98 ? -25.035 16.936 -2.450 1.00 41.47 98 GLN A N 1
ATOM 766 C CA . GLN A 1 98 ? -24.493 17.489 -1.200 1.00 41.47 98 GLN A CA 1
ATOM 767 C C . GLN A 1 98 ? -25.563 18.270 -0.402 1.00 41.47 98 GLN A C 1
ATOM 769 O O . GLN A 1 98 ? -25.506 18.294 0.825 1.00 41.47 98 GLN A O 1
ATOM 774 N N . GLU A 1 99 ? -26.562 18.858 -1.074 1.00 44.69 99 GLU A N 1
ATOM 775 C CA . GLU A 1 99 ? -27.652 19.594 -0.423 1.00 44.69 99 GLU A CA 1
ATOM 776 C C . GLU A 1 99 ? -28.624 18.691 0.362 1.00 44.69 99 GLU A C 1
ATOM 778 O O . GLU A 1 99 ? -29.211 19.137 1.349 1.00 44.69 99 GLU A O 1
ATOM 783 N N . ASP A 1 100 ? -28.755 17.412 -0.003 1.00 44.88 100 ASP A N 1
ATOM 784 C CA . ASP A 1 100 ? -29.644 16.456 0.674 1.00 44.88 100 ASP A CA 1
ATOM 785 C C . ASP A 1 100 ? -29.060 15.944 2.005 1.00 44.88 100 ASP A C 1
ATOM 787 O O . ASP A 1 100 ? -29.791 15.501 2.897 1.00 44.88 100 ASP A O 1
ATOM 791 N N . ILE A 1 101 ? -27.737 16.050 2.175 1.00 49.53 101 ILE A N 1
ATOM 792 C CA . ILE A 1 101 ? -27.032 15.721 3.423 1.00 49.53 101 ILE A CA 1
ATOM 793 C C . ILE A 1 101 ? -27.313 16.791 4.493 1.00 49.53 101 ILE A C 1
ATOM 795 O O . ILE A 1 101 ? -27.452 16.466 5.674 1.00 49.53 101 ILE A O 1
ATOM 799 N N . ASP A 1 102 ? -27.498 18.049 4.087 1.00 39.19 102 ASP A N 1
ATOM 800 C CA . ASP A 1 102 ? -27.763 19.159 5.008 1.00 39.19 102 ASP A CA 1
ATOM 801 C C . ASP A 1 102 ? -29.218 19.189 5.521 1.00 39.19 102 ASP A C 1
ATOM 803 O O . ASP A 1 102 ? -29.490 19.749 6.587 1.00 39.19 102 ASP A O 1
ATOM 807 N N . ILE A 1 103 ? -30.158 18.515 4.844 1.00 41.44 103 ILE A N 1
ATOM 808 C CA . ILE A 1 103 ? -31.559 18.402 5.298 1.00 41.44 103 ILE A CA 1
ATOM 809 C C . ILE A 1 103 ? -31.682 17.470 6.520 1.00 41.44 103 ILE A C 1
ATOM 811 O O . ILE A 1 103 ? -32.564 17.663 7.361 1.00 41.44 103 ILE A O 1
ATOM 815 N N . GLN A 1 104 ? -30.757 16.520 6.711 1.00 43.59 104 GLN A N 1
ATOM 816 C CA . GLN A 1 104 ? -30.781 15.608 7.866 1.00 43.59 104 GLN A CA 1
ATOM 817 C C . GLN A 1 104 ? -30.358 16.259 9.195 1.00 43.59 104 GLN A C 1
ATOM 819 O O . GLN A 1 104 ? -30.525 15.651 10.254 1.00 43.59 104 GLN A O 1
ATOM 824 N N . LEU A 1 105 ? -29.868 17.505 9.187 1.00 41.81 105 LEU A N 1
ATOM 825 C CA . LEU A 1 105 ? -29.538 18.233 10.418 1.00 41.81 105 LEU A CA 1
ATOM 826 C C . LEU A 1 105 ? -30.762 18.866 11.106 1.00 41.81 105 LEU A C 1
ATOM 828 O O . LEU A 1 105 ? -30.673 19.208 12.290 1.00 41.81 105 LEU A O 1
ATOM 832 N N . HIS A 1 106 ? -31.919 18.977 10.441 1.00 38.84 106 HIS A N 1
ATOM 833 C CA . HIS A 1 106 ? -33.130 19.572 11.023 1.00 38.84 106 HIS A CA 1
ATOM 834 C C . HIS A 1 106 ? -34.414 18.810 10.662 1.00 38.84 106 HIS A C 1
ATOM 836 O O . HIS A 1 106 ? -35.154 19.198 9.764 1.00 38.84 106 HIS A O 1
ATOM 842 N N . GLY A 1 107 ? -34.745 17.777 11.442 1.00 34.44 107 GLY A N 1
ATOM 843 C CA . GLY A 1 107 ? -36.090 17.193 11.424 1.00 34.44 107 GLY A CA 1
ATOM 844 C C . GLY A 1 107 ? -36.165 15.811 12.058 1.00 34.44 107 GLY A C 1
ATOM 845 O O . GLY A 1 107 ? -35.824 14.815 11.436 1.00 34.44 107 GLY A O 1
ATOM 846 N N . SER A 1 108 ? -36.613 15.765 13.308 1.00 50.56 108 SER A N 1
ATOM 847 C CA . SER A 1 108 ? -36.964 14.561 14.063 1.00 50.56 108 SER A CA 1
ATOM 848 C C . SER A 1 108 ? -38.232 13.873 13.532 1.00 50.56 108 SER A C 1
ATOM 850 O O . SER A 1 108 ? -39.136 14.549 13.048 1.00 50.56 108 SER A O 1
ATOM 852 N N . ASP A 1 109 ? -38.291 12.554 13.761 1.00 48.41 109 ASP A N 1
ATOM 853 C CA . ASP A 1 109 ? -39.443 11.630 13.690 1.00 48.41 109 ASP A CA 1
ATOM 854 C C . ASP A 1 109 ? -39.612 10.791 12.408 1.00 48.41 109 ASP A C 1
ATOM 856 O O . ASP A 1 109 ? -40.500 11.046 11.599 1.00 48.41 109 ASP A O 1
ATOM 860 N N . LEU A 1 110 ? -38.862 9.682 12.292 1.00 37.66 110 LEU A N 1
ATOM 861 C CA . LEU A 1 110 ? -39.273 8.516 11.489 1.00 37.66 110 LEU A CA 1
ATOM 862 C C . LEU A 1 110 ? -38.917 7.180 12.182 1.00 37.66 110 LEU A C 1
ATOM 864 O O . LEU A 1 110 ? -37.931 7.116 12.921 1.00 37.66 110 LEU A O 1
ATOM 868 N N . PRO A 1 111 ? -39.735 6.120 11.999 1.00 39.91 111 PRO A N 1
ATOM 869 C CA . PRO A 1 111 ? -39.638 4.879 12.762 1.00 39.91 111 PRO A CA 1
ATOM 870 C C . PRO A 1 111 ? -38.570 3.918 12.211 1.00 39.91 111 PRO A C 1
ATOM 872 O O . PRO A 1 111 ? -38.359 3.818 11.006 1.00 39.91 111 PRO A O 1
ATOM 875 N N . ASN A 1 112 ? -37.942 3.182 13.134 1.00 43.34 112 ASN A N 1
ATOM 876 C CA . ASN A 1 112 ? -36.973 2.105 12.896 1.00 43.34 112 ASN A CA 1
ATOM 877 C C . ASN A 1 112 ? -37.413 1.126 11.797 1.00 43.34 112 ASN A C 1
ATOM 879 O O . ASN A 1 112 ? -38.514 0.578 11.880 1.00 43.34 112 ASN A O 1
ATOM 883 N N . LEU A 1 113 ? -36.514 0.822 10.854 1.00 38.38 113 LEU A N 1
ATOM 884 C CA . LEU A 1 113 ? -36.710 -0.232 9.860 1.00 38.38 113 LEU A CA 1
ATOM 885 C C . LEU A 1 113 ? -35.500 -1.165 9.734 1.00 38.38 113 LEU A C 1
ATOM 887 O O . LEU A 1 113 ? -34.340 -0.758 9.763 1.00 38.38 113 LEU A O 1
ATOM 891 N N . ASP A 1 114 ? -35.852 -2.438 9.587 1.00 47.28 114 ASP A N 1
ATOM 892 C CA . ASP A 1 114 ? -35.031 -3.639 9.482 1.00 47.28 114 ASP A CA 1
ATOM 893 C C . ASP A 1 114 ? -34.375 -3.720 8.086 1.00 47.28 114 ASP A C 1
ATOM 895 O O . ASP A 1 114 ? -34.840 -4.404 7.176 1.00 47.28 114 ASP A O 1
ATOM 899 N N . ALA A 1 115 ? -33.326 -2.921 7.869 1.00 46.88 115 ALA A N 1
ATOM 900 C CA . ALA A 1 115 ? -32.703 -2.708 6.556 1.00 46.88 115 ALA A CA 1
ATOM 901 C C . ALA A 1 115 ? -31.883 -3.905 6.024 1.00 46.88 115 ALA A C 1
ATOM 903 O O . ALA A 1 115 ? -31.451 -3.896 4.870 1.00 46.88 115 ALA A O 1
ATOM 904 N N . VAL A 1 116 ? -31.647 -4.938 6.836 1.00 45.66 116 VAL A N 1
ATOM 905 C CA . VAL A 1 116 ? -30.720 -6.034 6.495 1.00 45.66 116 VAL A CA 1
ATOM 906 C C . VAL A 1 116 ? -31.315 -6.997 5.459 1.00 45.66 116 VAL A C 1
ATOM 908 O O . VAL A 1 116 ? -30.603 -7.453 4.557 1.00 45.66 116 VAL A O 1
ATOM 911 N N . ASP A 1 117 ? -32.627 -7.233 5.508 1.00 46.19 117 ASP A N 1
ATOM 912 C CA . ASP A 1 117 ? -33.307 -8.115 4.552 1.00 46.19 117 ASP A CA 1
ATOM 913 C C . ASP A 1 117 ? -33.475 -7.453 3.172 1.00 46.19 117 ASP A C 1
ATOM 915 O O . ASP A 1 117 ? -33.418 -8.124 2.138 1.00 46.19 117 ASP A O 1
ATOM 919 N N . TYR A 1 118 ? -33.586 -6.120 3.129 1.00 47.34 118 TYR A N 1
ATOM 920 C CA . TYR A 1 118 ? -33.771 -5.373 1.883 1.00 47.34 118 TYR A CA 1
ATOM 921 C C . TYR A 1 118 ? -32.508 -5.349 1.012 1.00 47.34 118 TYR A C 1
ATOM 923 O O . TYR A 1 118 ? -32.587 -5.626 -0.184 1.00 47.34 118 TYR A O 1
ATOM 931 N N . TYR A 1 119 ? -31.328 -5.099 1.594 1.00 43.34 119 TYR A N 1
ATOM 932 C CA . TYR A 1 119 ? -30.074 -5.087 0.824 1.00 43.34 119 TYR A CA 1
ATOM 933 C C . TYR A 1 119 ? -29.675 -6.475 0.317 1.00 43.34 119 TYR A C 1
ATOM 935 O O . TYR A 1 119 ? -29.096 -6.587 -0.764 1.00 43.34 119 TYR A O 1
ATOM 943 N N . SER A 1 120 ? -30.024 -7.538 1.045 1.00 53.06 120 SER A N 1
ATOM 944 C CA . SER A 1 120 ? -29.813 -8.910 0.570 1.00 53.06 120 SER A CA 1
ATOM 945 C C . SER A 1 120 ? -30.688 -9.212 -0.653 1.00 53.06 120 SER A C 1
ATOM 947 O O . SER A 1 120 ? -30.179 -9.682 -1.670 1.00 53.06 120 SER A O 1
ATOM 949 N N . MET A 1 121 ? -31.972 -8.840 -0.607 1.00 51.16 121 MET A N 1
ATOM 950 C CA . MET A 1 121 ? -32.908 -9.024 -1.722 1.00 51.16 121 MET A CA 1
ATOM 951 C C . MET A 1 121 ? -32.574 -8.127 -2.930 1.00 51.16 121 MET A C 1
ATOM 953 O O . MET A 1 121 ? -32.646 -8.572 -4.077 1.00 51.16 121 MET A O 1
ATOM 957 N N . TYR A 1 122 ? -32.155 -6.881 -2.688 1.00 49.38 122 TYR A N 1
ATOM 958 C CA . TYR A 1 122 ? -31.693 -5.959 -3.726 1.00 49.38 122 TYR A CA 1
ATOM 959 C C . TYR A 1 122 ? -30.435 -6.487 -4.417 1.00 49.38 122 TYR A C 1
ATOM 961 O O . TYR A 1 122 ? -30.366 -6.498 -5.646 1.00 49.38 122 TYR A O 1
ATOM 969 N N . ASN A 1 123 ? -29.459 -6.994 -3.661 1.00 51.28 123 ASN A N 1
ATOM 970 C CA . ASN A 1 123 ? -28.254 -7.564 -4.251 1.00 51.28 123 ASN A CA 1
ATOM 971 C C . ASN A 1 123 ? -28.576 -8.805 -5.093 1.00 51.28 123 ASN A C 1
ATOM 973 O O . ASN A 1 123 ? -28.050 -8.924 -6.198 1.00 51.28 123 ASN A O 1
ATOM 977 N N . GLU A 1 124 ? -29.485 -9.682 -4.659 1.00 55.50 124 GLU A N 1
ATOM 978 C CA . GLU A 1 124 ? -29.929 -10.827 -5.470 1.00 55.50 124 GLU A CA 1
ATOM 979 C C . GLU A 1 124 ? -30.616 -10.394 -6.779 1.00 55.50 124 GLU A C 1
ATOM 981 O O . GLU A 1 124 ? -30.293 -10.919 -7.850 1.00 55.50 124 GLU A O 1
ATOM 986 N N . LEU A 1 125 ? -31.496 -9.387 -6.728 1.00 45.72 125 LEU A N 1
ATOM 987 C CA . LEU A 1 125 ? -32.190 -8.843 -7.905 1.00 45.72 125 LEU A CA 1
ATOM 988 C C . LEU A 1 125 ? -31.240 -8.129 -8.876 1.00 45.72 125 LEU A C 1
ATOM 990 O O . LEU A 1 125 ? -31.344 -8.299 -10.092 1.00 45.72 125 LEU A O 1
ATOM 994 N N . THR A 1 126 ? -30.278 -7.371 -8.354 1.00 45.50 126 THR A N 1
ATOM 995 C CA . THR A 1 126 ? -29.327 -6.599 -9.170 1.00 45.50 126 THR A CA 1
ATOM 996 C C . THR A 1 126 ? -28.287 -7.514 -9.819 1.00 45.50 126 THR A C 1
ATOM 998 O O . THR A 1 126 ? -27.912 -7.314 -10.976 1.00 45.50 126 THR A O 1
ATOM 1001 N N . THR A 1 127 ? -27.895 -8.595 -9.134 1.00 48.91 127 THR A N 1
ATOM 1002 C CA . THR A 1 127 ? -26.996 -9.623 -9.688 1.00 48.91 127 THR A CA 1
ATOM 1003 C C . THR A 1 127 ? -27.646 -10.381 -10.854 1.00 48.91 127 THR A C 1
ATOM 1005 O O . THR A 1 127 ? -26.953 -10.814 -11.773 1.00 48.91 127 THR A O 1
ATOM 1008 N N . ALA A 1 128 ? -28.980 -10.491 -10.874 1.00 40.91 128 ALA A N 1
ATOM 1009 C CA . ALA A 1 128 ? -29.725 -11.115 -11.968 1.00 40.91 128 ALA A CA 1
ATOM 1010 C C . ALA A 1 128 ? -29.900 -10.209 -13.210 1.00 40.91 128 ALA A C 1
ATOM 1012 O O . ALA A 1 128 ? -30.219 -10.716 -14.287 1.00 40.91 128 ALA A O 1
ATOM 1013 N N . GLY A 1 129 ? -29.680 -8.891 -13.085 1.00 43.44 129 GLY A N 1
ATOM 1014 C CA . GLY A 1 129 ? -29.928 -7.900 -14.144 1.00 43.44 129 GLY A CA 1
ATOM 1015 C C . GLY A 1 129 ? -28.705 -7.126 -14.654 1.00 43.44 129 GLY A C 1
ATOM 1016 O O . GLY A 1 129 ? -28.789 -6.488 -15.706 1.00 43.44 129 GLY A O 1
ATOM 1017 N N . ALA A 1 130 ? -27.566 -7.171 -13.960 1.00 39.00 130 ALA A N 1
ATOM 1018 C CA . ALA A 1 130 ? -26.392 -6.382 -14.324 1.00 39.00 130 ALA A CA 1
ATOM 1019 C C . ALA A 1 130 ? -25.735 -6.879 -15.628 1.00 39.00 130 ALA A C 1
ATOM 1021 O O . ALA A 1 130 ? -25.086 -7.926 -15.673 1.00 39.00 130 ALA A O 1
ATOM 1022 N N . ARG A 1 131 ? -25.863 -6.097 -16.709 1.00 41.84 131 ARG A N 1
ATOM 1023 C CA . ARG A 1 131 ? -24.991 -6.220 -17.886 1.00 41.84 131 ARG A CA 1
ATOM 1024 C C . ARG A 1 131 ? -23.763 -5.327 -17.693 1.00 41.84 131 ARG A C 1
ATOM 1026 O O . ARG A 1 131 ? -23.939 -4.159 -17.356 1.00 41.84 131 ARG A O 1
ATOM 1033 N N . PRO A 1 132 ? -22.540 -5.823 -17.949 1.00 42.44 132 PRO A N 1
ATOM 1034 C CA . PRO A 1 132 ? -21.346 -4.989 -17.909 1.00 42.44 132 PRO A CA 1
ATOM 1035 C C . PRO A 1 132 ? -21.490 -3.811 -18.876 1.00 42.44 132 PRO A C 1
ATOM 1037 O O . PRO A 1 132 ? -21.870 -4.006 -20.036 1.00 42.44 132 PRO A O 1
ATOM 1040 N N . LEU A 1 133 ? -21.164 -2.603 -18.413 1.00 35.94 133 LEU A N 1
ATOM 1041 C CA . LEU A 1 133 ? -21.000 -1.434 -19.272 1.00 35.94 133 LEU A CA 1
ATOM 1042 C C . LEU A 1 133 ? -19.947 -1.762 -20.332 1.00 35.94 133 LEU A C 1
ATOM 1044 O O . LEU A 1 133 ? -18.757 -1.882 -20.050 1.00 35.94 133 LEU A O 1
ATOM 1048 N N . THR A 1 134 ? -20.397 -1.972 -21.567 1.00 52.16 134 THR A N 1
ATOM 1049 C CA . THR A 1 134 ? -19.466 -2.183 -22.676 1.00 52.16 134 THR A CA 1
ATOM 1050 C C . THR A 1 134 ? -18.728 -0.872 -22.966 1.00 52.16 134 THR A C 1
ATOM 1052 O O . THR A 1 134 ? -19.344 0.192 -22.857 1.00 52.16 134 THR A O 1
ATOM 1055 N N . PRO A 1 135 ? -17.456 -0.912 -23.405 1.00 45.19 135 PRO A N 1
ATOM 1056 C CA . PRO A 1 135 ? -16.697 0.291 -23.762 1.00 45.19 135 PRO A CA 1
ATOM 1057 C C . PRO A 1 135 ? -17.444 1.205 -24.742 1.00 45.19 135 PRO A C 1
ATOM 1059 O O . PRO A 1 135 ? -17.363 2.423 -24.659 1.00 45.19 135 PRO A O 1
ATOM 1062 N N . HIS A 1 136 ? -18.250 0.621 -25.632 1.00 51.62 136 HIS A N 1
ATOM 1063 C CA . HIS A 1 136 ? -19.076 1.362 -26.580 1.00 51.62 136 HIS A CA 1
ATOM 1064 C C . HIS A 1 136 ? -20.141 2.246 -25.910 1.00 51.62 136 HIS A C 1
ATOM 1066 O O . HIS A 1 136 ? -20.443 3.318 -26.417 1.00 51.62 136 HIS A O 1
ATOM 1072 N N . ILE A 1 137 ? -20.707 1.819 -24.779 1.00 50.16 137 ILE A N 1
ATOM 1073 C CA . ILE A 1 137 ? -21.707 2.603 -24.041 1.00 50.16 137 ILE A CA 1
ATOM 1074 C C . ILE A 1 137 ? -21.008 3.698 -23.228 1.00 50.16 137 ILE A C 1
ATOM 1076 O O . ILE A 1 137 ? -21.472 4.832 -23.229 1.00 50.16 137 ILE A O 1
ATOM 1080 N N . ALA A 1 138 ? -19.851 3.395 -22.628 1.00 52.09 138 ALA A N 1
ATOM 1081 C CA . ALA A 1 138 ? -19.054 4.376 -21.891 1.00 52.09 138 ALA A CA 1
ATOM 1082 C C . ALA A 1 138 ? -18.540 5.522 -22.787 1.00 52.09 138 ALA A C 1
ATOM 1084 O O . ALA A 1 138 ? -18.540 6.674 -22.371 1.00 52.09 138 ALA A O 1
ATOM 1085 N N . HIS A 1 139 ? -18.169 5.229 -24.038 1.00 46.50 139 HIS A N 1
ATOM 1086 C CA . HIS A 1 139 ? -17.674 6.235 -24.988 1.00 46.50 139 HIS A CA 1
ATOM 1087 C C . HIS A 1 139 ? -18.756 7.119 -25.629 1.00 46.50 139 HIS A C 1
ATOM 1089 O O . HIS A 1 139 ? -18.409 8.066 -26.328 1.00 46.50 139 HIS A O 1
ATOM 1095 N N . ASN A 1 140 ? -20.043 6.821 -25.428 1.00 51.19 140 ASN A N 1
ATOM 1096 C CA . ASN A 1 140 ? -21.153 7.579 -26.019 1.00 51.19 140 ASN A CA 1
ATOM 1097 C C . ASN A 1 140 ? -21.996 8.329 -24.974 1.00 51.19 140 ASN A C 1
ATOM 1099 O O . ASN A 1 140 ? -23.081 8.814 -25.302 1.00 51.19 140 ASN A O 1
ATOM 1103 N N . LEU A 1 141 ? -21.527 8.424 -23.726 1.00 66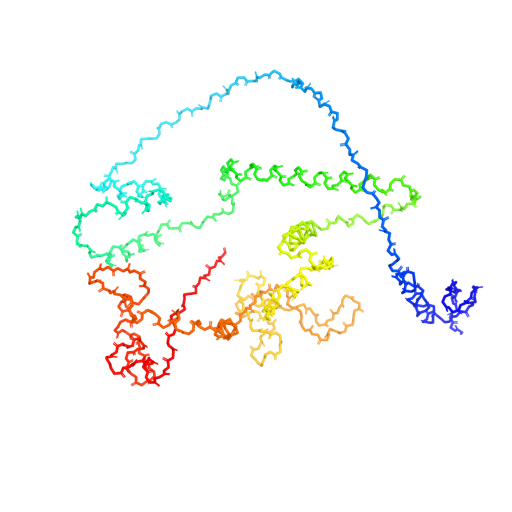.19 141 LEU A N 1
ATOM 1104 C CA . LEU A 1 141 ? -22.175 9.269 -22.729 1.00 66.19 141 LEU A CA 1
ATOM 1105 C C . LEU A 1 141 ? -21.942 10.749 -23.078 1.00 66.19 141 LEU A C 1
ATOM 1107 O O . LEU A 1 141 ? -20.840 11.110 -23.500 1.00 66.19 141 LEU A O 1
ATOM 1111 N N . PRO A 1 142 ? -22.964 11.610 -22.946 1.00 54.09 142 PRO A N 1
ATOM 1112 C CA . PRO A 1 142 ? -22.795 13.039 -23.166 1.00 54.09 142 PRO A CA 1
ATOM 1113 C C . PRO A 1 142 ? -21.754 13.585 -22.182 1.00 54.09 142 PRO A C 1
ATOM 1115 O O . PRO A 1 142 ? -21.863 13.353 -20.980 1.00 54.09 142 PRO A O 1
ATOM 1118 N N . CYS A 1 143 ? -20.743 14.289 -22.703 1.00 66.31 143 CYS A N 1
ATOM 1119 C CA . CYS A 1 143 ? -19.753 14.971 -21.872 1.00 66.31 143 CYS A CA 1
ATOM 1120 C C . CYS A 1 143 ? -20.453 15.947 -20.928 1.00 66.31 143 CYS A C 1
ATOM 1122 O O . CYS A 1 143 ? -21.258 16.773 -21.365 1.00 66.31 143 CYS A O 1
ATOM 1124 N N . ASP A 1 144 ? -20.085 15.872 -19.655 1.00 75.88 144 ASP A N 1
ATOM 1125 C CA . ASP A 1 144 ? -20.438 16.873 -18.664 1.00 75.88 144 ASP A CA 1
ATOM 1126 C C . ASP A 1 144 ? -19.889 18.254 -19.099 1.00 75.88 144 ASP A C 1
ATOM 1128 O O . ASP A 1 144 ? -18.704 18.367 -19.449 1.00 75.88 144 ASP A O 1
ATOM 1132 N N . PRO A 1 145 ? -20.727 19.308 -19.147 1.00 72.06 145 PRO A N 1
ATOM 1133 C CA . PRO A 1 145 ? -20.289 20.654 -19.506 1.00 72.06 145 PRO A CA 1
ATOM 1134 C C . PRO A 1 145 ? -19.182 21.205 -18.596 1.00 72.06 145 PRO A C 1
ATOM 1136 O O . PRO A 1 145 ? -18.359 21.985 -19.082 1.00 72.06 145 PRO A O 1
ATOM 1139 N N . GLU A 1 146 ? -19.113 20.802 -17.323 1.00 67.31 146 GLU A N 1
ATOM 1140 C CA . GLU A 1 146 ? -18.045 21.242 -16.415 1.00 67.31 146 GLU A CA 1
ATOM 1141 C C . GLU A 1 146 ? -16.712 20.562 -16.739 1.00 67.31 146 GLU A C 1
ATOM 1143 O O . GLU A 1 146 ? -15.690 21.242 -16.890 1.00 67.31 146 GLU A O 1
ATOM 1148 N N . GLN A 1 147 ? -16.724 19.246 -16.972 1.00 64.69 147 GLN A N 1
ATOM 1149 C CA . GLN A 1 147 ? -15.556 18.526 -17.482 1.00 64.69 147 GLN A CA 1
ATOM 1150 C C . GLN A 1 147 ? -15.047 19.133 -18.801 1.00 64.69 147 GLN A C 1
ATOM 1152 O O . GLN A 1 147 ? -13.842 19.325 -18.976 1.00 64.69 147 GLN A O 1
ATOM 1157 N N . ARG A 1 148 ? -15.952 19.508 -19.715 1.00 78.50 148 ARG A N 1
ATOM 1158 C CA . ARG A 1 148 ? -15.568 20.129 -20.991 1.00 78.50 148 ARG A CA 1
ATOM 1159 C C . ARG A 1 148 ? -14.934 21.509 -20.808 1.00 78.50 148 ARG A C 1
ATOM 1161 O O . ARG A 1 148 ? -14.005 21.855 -21.536 1.00 78.50 148 ARG A O 1
ATOM 1168 N N . ALA A 1 149 ? -15.416 22.297 -19.849 1.00 77.88 149 ALA A N 1
ATOM 1169 C CA . ALA A 1 149 ? -14.833 23.596 -19.530 1.00 77.88 149 ALA A CA 1
ATOM 1170 C C . ALA A 1 149 ? -13.405 23.459 -18.972 1.00 77.88 149 ALA A C 1
ATOM 1172 O O . ALA A 1 149 ? -12.524 24.232 -19.353 1.00 77.88 149 ALA A O 1
ATOM 1173 N N . LEU A 1 150 ? -13.165 22.449 -18.130 1.00 72.81 150 LEU A N 1
ATOM 1174 C CA . LEU A 1 150 ? -11.834 22.125 -17.609 1.00 72.81 150 LEU A CA 1
ATOM 1175 C C . LEU A 1 150 ? -10.879 21.653 -18.713 1.00 72.81 150 LEU A C 1
ATOM 1177 O O . LEU A 1 150 ? -9.745 22.126 -18.770 1.00 72.81 150 LEU A O 1
ATOM 1181 N N . GLU A 1 151 ? -11.336 20.786 -19.621 1.00 70.94 151 GLU A N 1
ATOM 1182 C CA . GLU A 1 151 ? -10.546 20.358 -20.786 1.00 70.94 151 GLU A CA 1
ATOM 1183 C C . GLU A 1 151 ? -10.115 21.553 -21.646 1.00 70.94 151 GLU A C 1
ATOM 1185 O O . GLU A 1 151 ? -8.934 21.692 -21.962 1.00 70.94 151 GLU A O 1
ATOM 1190 N N . CYS A 1 152 ? -11.040 22.467 -21.960 1.00 80.81 152 CYS A N 1
ATOM 1191 C CA . CYS A 1 152 ? -10.724 23.657 -22.752 1.00 80.81 152 CYS A CA 1
ATOM 1192 C C . CYS A 1 152 ? -9.755 24.618 -22.040 1.00 80.81 152 CYS A C 1
ATOM 1194 O O . CYS A 1 152 ? -8.918 25.236 -22.698 1.00 80.81 152 CYS A O 1
ATOM 1196 N N . GLN A 1 153 ? -9.832 24.748 -20.710 1.00 81.62 153 GLN A N 1
ATOM 1197 C CA . GLN A 1 153 ? -8.841 25.522 -19.953 1.00 81.62 153 GLN A CA 1
ATOM 1198 C C . GLN A 1 153 ? -7.453 24.875 -20.007 1.00 81.62 153 GLN A C 1
ATOM 1200 O O . GLN A 1 153 ? -6.453 25.578 -20.152 1.00 81.62 153 GLN A O 1
ATOM 1205 N N . LEU A 1 154 ? -7.380 23.546 -19.922 1.00 73.69 154 LEU A N 1
ATOM 1206 C CA . LEU A 1 154 ? -6.116 22.817 -19.987 1.00 73.69 154 LEU A CA 1
ATOM 1207 C C . LEU A 1 154 ? -5.464 22.925 -21.377 1.00 73.69 154 LEU A C 1
ATOM 1209 O O . LEU A 1 154 ? -4.247 23.105 -21.476 1.00 73.69 154 LEU A O 1
ATOM 1213 N N . GLU A 1 155 ? -6.269 22.862 -22.442 1.00 80.69 155 GLU A N 1
ATOM 1214 C CA . GLU A 1 155 ? -5.820 23.090 -23.822 1.00 80.69 155 GLU A CA 1
ATOM 1215 C C . GLU A 1 155 ? -5.241 24.503 -23.990 1.00 80.69 155 GLU A C 1
ATOM 1217 O O . GLU A 1 155 ? -4.125 24.640 -24.490 1.00 80.69 155 GLU A O 1
ATOM 1222 N N . GLN A 1 156 ? -5.919 25.541 -23.481 1.00 83.00 156 GLN A N 1
ATOM 1223 C CA . GLN A 1 156 ? -5.418 26.923 -23.538 1.00 83.00 156 GLN A CA 1
ATOM 1224 C C . GLN A 1 156 ? -4.072 27.100 -22.827 1.00 83.00 156 GLN A C 1
ATOM 1226 O O . GLN A 1 156 ? -3.157 27.706 -23.383 1.00 83.00 156 GLN A O 1
ATOM 1231 N N . ILE A 1 157 ? -3.925 26.541 -21.623 1.00 76.62 157 ILE A N 1
ATOM 1232 C CA . ILE A 1 157 ? -2.667 26.608 -20.860 1.00 76.62 157 ILE A CA 1
ATOM 1233 C C . ILE A 1 157 ? -1.533 25.904 -21.620 1.00 76.62 157 ILE A C 1
ATOM 1235 O O . ILE A 1 157 ? -0.388 26.361 -21.619 1.00 76.62 157 ILE A O 1
ATOM 1239 N N . THR A 1 158 ? -1.844 24.796 -22.293 1.00 75.75 158 THR A N 1
ATOM 1240 C CA . THR A 1 158 ? -0.866 24.028 -23.073 1.00 75.75 158 THR A CA 1
ATOM 1241 C C . THR A 1 158 ? -0.427 24.792 -24.325 1.00 75.75 158 THR A C 1
ATOM 1243 O O . THR A 1 158 ? 0.769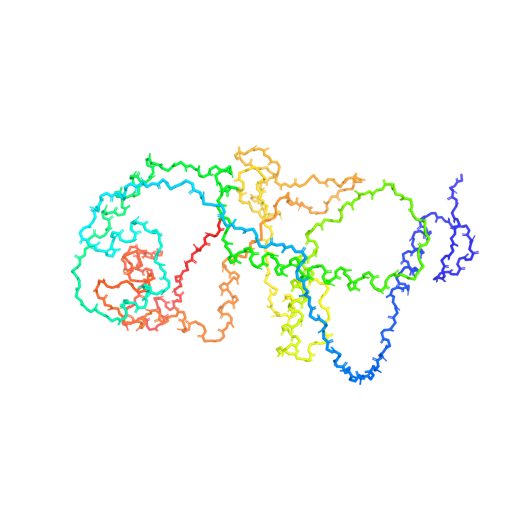 24.855 -24.617 1.00 75.75 158 THR A O 1
ATOM 1246 N N . GLU A 1 159 ? -1.361 25.428 -25.037 1.00 78.44 159 GLU A N 1
ATOM 1247 C CA . GLU A 1 159 ? -1.055 26.279 -26.194 1.00 78.44 159 GLU A CA 1
ATOM 1248 C C . GLU A 1 159 ? -0.198 27.494 -25.812 1.00 78.44 159 GLU A C 1
ATOM 1250 O O . GLU A 1 159 ? 0.778 27.802 -26.502 1.00 78.44 159 GLU A O 1
ATOM 1255 N N . GLU A 1 160 ? -0.498 28.140 -24.682 1.00 76.38 160 GLU A N 1
ATOM 1256 C CA . GLU A 1 160 ? 0.288 29.265 -24.164 1.00 76.38 160 GLU A CA 1
ATOM 1257 C C . GLU A 1 160 ? 1.727 28.834 -23.827 1.00 7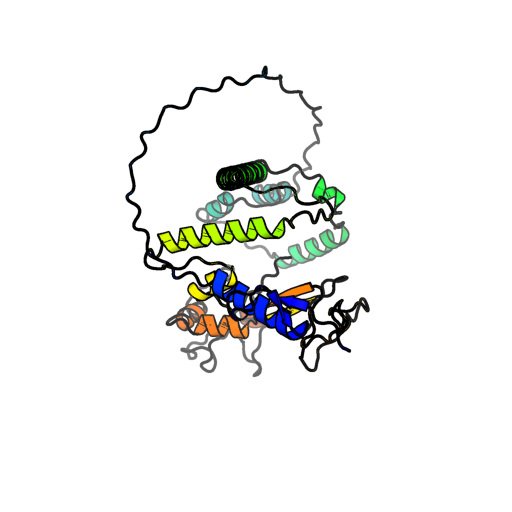6.38 160 GLU A C 1
ATOM 1259 O O . GLU A 1 160 ? 2.695 29.535 -24.138 1.00 76.38 160 GLU A O 1
ATOM 1264 N N . PHE A 1 161 ? 1.902 27.631 -23.271 1.00 67.06 161 PHE A N 1
ATOM 1265 C CA . PHE A 1 161 ? 3.223 27.076 -22.980 1.00 67.06 161 PHE A CA 1
ATOM 1266 C C . PHE A 1 161 ? 4.032 26.775 -24.253 1.00 67.06 161 PHE A C 1
ATOM 1268 O O . PHE A 1 161 ? 5.230 27.068 -24.308 1.00 67.06 161 PHE A O 1
ATOM 1275 N N . HIS A 1 162 ? 3.390 26.242 -25.297 1.00 67.31 162 HIS A N 1
ATOM 1276 C CA . HIS A 1 162 ? 4.037 25.999 -26.590 1.00 67.31 162 HIS A CA 1
ATOM 1277 C C . HIS A 1 162 ? 4.434 27.298 -27.308 1.00 67.31 162 HIS A C 1
ATOM 1279 O O . HIS A 1 162 ? 5.534 27.374 -27.861 1.00 67.31 162 HIS A O 1
ATOM 1285 N N . GLN A 1 163 ? 3.596 28.340 -27.264 1.00 70.00 163 GLN A N 1
ATOM 1286 C CA . GLN A 1 163 ? 3.935 29.653 -27.834 1.00 70.00 163 GLN A CA 1
ATOM 1287 C C . GLN A 1 163 ? 5.114 30.314 -27.111 1.00 70.00 163 GLN A C 1
ATOM 1289 O O . GLN A 1 163 ? 6.000 30.887 -27.755 1.00 70.00 163 GLN A O 1
ATOM 1294 N N . ASN A 1 164 ? 5.182 30.173 -25.786 1.00 63.19 164 ASN A N 1
ATOM 1295 C CA . ASN A 1 164 ? 6.291 30.706 -25.000 1.00 63.19 164 ASN A CA 1
ATOM 1296 C C . ASN A 1 164 ? 7.615 29.970 -25.278 1.00 63.19 164 ASN A C 1
ATOM 1298 O O . ASN A 1 164 ? 8.660 30.616 -25.312 1.00 63.19 164 ASN A O 1
ATOM 1302 N N . GLN A 1 165 ? 7.594 28.663 -25.571 1.00 53.75 165 GLN A N 1
ATOM 1303 C CA . GLN A 1 165 ? 8.809 27.928 -25.963 1.00 53.75 165 GLN A CA 1
ATOM 1304 C C . GLN A 1 165 ? 9.304 28.260 -27.376 1.00 53.75 165 GLN A C 1
ATOM 1306 O O . GLN A 1 165 ? 10.512 28.342 -27.595 1.00 53.75 165 GLN A O 1
ATOM 1311 N N . HIS A 1 166 ? 8.403 28.481 -28.337 1.00 53.25 166 HIS A N 1
ATOM 1312 C CA . HIS A 1 166 ? 8.804 28.838 -29.704 1.00 53.25 166 HIS A CA 1
ATOM 1313 C C . HIS A 1 166 ? 9.434 30.232 -29.802 1.00 53.25 166 HIS A C 1
ATOM 1315 O O . HIS A 1 166 ? 10.253 30.473 -30.684 1.00 53.25 166 HIS A O 1
ATOM 1321 N N . THR A 1 167 ? 9.120 31.130 -28.868 1.00 51.66 167 THR A N 1
ATOM 1322 C CA . THR A 1 167 ? 9.665 32.495 -28.872 1.00 51.66 167 THR A CA 1
ATOM 1323 C C . THR A 1 167 ? 11.143 32.549 -28.434 1.00 51.66 167 THR A C 1
ATOM 1325 O O . THR A 1 167 ? 11.827 33.526 -28.730 1.00 51.66 167 THR A O 1
ATOM 1328 N N . GLU A 1 168 ? 11.682 31.498 -27.798 1.00 47.25 168 GLU A N 1
ATOM 1329 C CA . GLU A 1 168 ? 13.080 31.459 -27.324 1.00 47.25 168 GLU A CA 1
ATOM 1330 C C . GLU A 1 168 ? 14.058 30.672 -28.225 1.00 47.25 168 GLU A C 1
ATOM 1332 O O . GLU A 1 168 ? 15.264 30.713 -27.980 1.00 47.25 168 GLU A O 1
ATOM 1337 N N . LEU A 1 169 ? 13.591 29.985 -29.279 1.00 47.38 169 LEU A N 1
ATOM 1338 C CA . LEU A 1 169 ? 14.417 29.058 -30.081 1.00 47.38 169 LEU A CA 1
ATOM 1339 C C . LEU A 1 169 ? 14.688 29.477 -31.539 1.00 47.38 169 LEU A C 1
ATOM 1341 O O . LEU A 1 169 ? 15.414 28.773 -32.237 1.00 47.38 169 LEU A O 1
ATOM 1345 N N . ASP A 1 170 ? 14.211 30.642 -31.984 1.00 41.31 170 ASP A N 1
ATOM 1346 C CA . ASP A 1 170 ? 14.385 31.129 -33.367 1.00 41.31 170 ASP A CA 1
ATOM 1347 C C . ASP A 1 170 ? 15.734 31.839 -33.641 1.00 41.31 170 ASP A C 1
ATOM 1349 O O . ASP A 1 170 ? 15.832 32.756 -34.459 1.00 41.31 170 ASP A O 1
ATOM 1353 N N . GLN A 1 171 ? 16.817 31.400 -32.992 1.00 49.34 171 GLN A N 1
ATOM 1354 C CA . GLN A 1 171 ? 18.179 31.749 -33.414 1.00 49.34 171 GLN A CA 1
ATOM 1355 C C . GLN A 1 171 ? 19.024 30.481 -33.606 1.00 49.34 171 GLN A C 1
ATOM 1357 O O . GLN A 1 171 ? 19.528 29.889 -32.656 1.00 49.34 171 GLN A O 1
ATOM 1362 N N . ASP A 1 172 ? 19.178 30.135 -34.888 1.00 49.00 172 ASP A N 1
ATOM 1363 C CA . ASP A 1 172 ? 20.199 29.272 -35.492 1.00 49.00 172 ASP A CA 1
ATOM 1364 C C . ASP A 1 172 ? 20.112 27.753 -35.250 1.00 49.00 172 ASP A C 1
ATOM 1366 O O . ASP A 1 172 ? 20.887 27.194 -34.472 1.00 49.00 172 ASP A O 1
ATOM 1370 N N . ILE A 1 173 ? 19.287 27.039 -36.035 1.00 42.97 173 ILE A N 1
ATOM 1371 C CA . ILE A 1 173 ? 19.526 25.610 -36.326 1.00 42.97 173 ILE A CA 1
ATOM 1372 C C . ILE A 1 173 ? 19.328 25.314 -37.820 1.00 42.97 173 ILE A C 1
ATOM 1374 O O . ILE A 1 173 ? 18.214 25.243 -38.335 1.00 42.97 173 ILE A O 1
ATOM 1378 N N . ASP A 1 174 ? 20.457 25.098 -38.497 1.00 43.06 174 ASP A N 1
ATOM 1379 C CA . ASP A 1 174 ? 20.556 24.481 -39.816 1.00 43.06 174 ASP A CA 1
ATOM 1380 C C . ASP A 1 174 ? 20.023 23.034 -39.814 1.00 43.06 174 ASP A C 1
ATOM 1382 O O . ASP A 1 174 ? 20.400 22.216 -38.974 1.00 43.06 174 ASP A O 1
ATOM 1386 N N . MET A 1 175 ? 19.211 22.729 -40.833 1.00 50.69 175 MET A N 1
ATOM 1387 C CA . MET A 1 175 ? 19.170 21.470 -41.597 1.00 50.69 175 MET A CA 1
ATOM 1388 C C . MET A 1 175 ? 19.520 20.178 -40.820 1.00 50.69 175 MET A C 1
ATOM 1390 O O . MET A 1 175 ? 20.654 19.694 -40.864 1.00 50.69 175 MET A O 1
ATOM 1394 N N . PHE A 1 176 ? 18.517 19.554 -40.194 1.00 44.84 176 PHE A N 1
ATOM 1395 C CA . PHE A 1 176 ? 18.582 18.148 -39.782 1.00 44.84 176 PHE A CA 1
ATOM 1396 C C . PHE A 1 176 ? 17.547 17.295 -40.531 1.00 44.84 176 PHE A C 1
ATOM 1398 O O . PHE A 1 176 ? 16.429 17.722 -40.802 1.00 44.84 176 PHE A O 1
ATOM 1405 N N . ASP A 1 177 ? 18.012 16.106 -40.903 1.00 45.34 177 ASP A N 1
ATOM 1406 C CA . ASP A 1 177 ? 17.410 15.074 -41.750 1.00 45.34 177 ASP A CA 1
ATOM 1407 C C . ASP A 1 177 ? 16.111 14.488 -41.138 1.00 45.34 177 ASP A C 1
ATOM 1409 O O . ASP A 1 177 ? 16.158 13.997 -40.005 1.00 45.34 177 ASP A O 1
ATOM 1413 N N . PRO A 1 178 ? 14.954 14.521 -41.834 1.00 49.47 178 PRO A N 1
ATOM 1414 C CA . PRO A 1 178 ? 13.681 14.023 -41.319 1.00 49.47 178 PRO A CA 1
ATOM 1415 C C . PRO A 1 178 ? 13.592 12.507 -41.546 1.00 49.47 178 PRO A C 1
ATOM 1417 O O . PRO A 1 178 ? 13.005 12.039 -42.522 1.00 49.47 178 PRO A O 1
ATOM 1420 N N . GLY A 1 179 ? 14.244 11.737 -40.674 1.00 49.88 179 GLY A N 1
ATOM 1421 C CA . GLY A 1 179 ? 14.313 10.274 -40.776 1.00 49.88 179 GLY A CA 1
ATOM 1422 C C . GLY A 1 179 ? 13.683 9.488 -39.627 1.00 49.88 179 GLY A C 1
ATOM 1423 O O . GLY A 1 179 ? 13.436 8.301 -39.808 1.00 49.88 179 GLY A O 1
ATOM 1424 N N . ASP A 1 180 ? 13.395 10.119 -38.486 1.00 45.66 180 ASP A N 1
ATOM 1425 C CA . ASP A 1 180 ? 12.905 9.443 -37.280 1.00 45.66 180 ASP A CA 1
ATOM 1426 C C . ASP A 1 180 ? 11.829 10.309 -36.590 1.00 45.66 180 ASP A C 1
ATOM 1428 O O . ASP A 1 180 ? 12.110 11.020 -35.626 1.00 45.66 180 ASP A O 1
ATOM 1432 N N . ASP A 1 181 ? 10.589 10.263 -37.090 1.00 50.47 181 ASP A N 1
ATOM 1433 C CA . ASP A 1 181 ? 9.402 10.784 -36.387 1.00 50.47 181 ASP A CA 1
ATOM 1434 C C . ASP A 1 181 ? 9.071 9.865 -35.189 1.00 50.47 181 ASP A C 1
ATOM 1436 O O . ASP A 1 181 ? 8.111 9.090 -35.189 1.00 50.47 181 ASP A O 1
ATOM 1440 N N . GLU A 1 182 ? 9.896 9.920 -34.141 1.00 54.69 182 GLU A N 1
ATOM 1441 C CA . GLU A 1 182 ? 9.441 9.597 -32.787 1.00 54.69 182 GLU A CA 1
ATOM 1442 C C . GLU A 1 182 ? 8.566 10.765 -32.321 1.00 54.69 182 GLU A C 1
ATOM 1444 O O . GLU A 1 182 ? 9.044 11.778 -31.814 1.00 54.69 182 GLU A O 1
ATOM 1449 N N . MET A 1 183 ? 7.258 10.622 -32.536 1.00 48.53 183 MET A N 1
ATOM 1450 C CA . MET A 1 183 ? 6.236 11.475 -31.938 1.00 48.53 183 MET A CA 1
ATOM 1451 C C . MET A 1 183 ? 6.515 11.582 -30.423 1.00 48.53 183 MET A C 1
ATOM 1453 O O . MET A 1 183 ? 6.546 10.544 -29.755 1.00 48.53 183 MET A O 1
ATOM 1457 N N . PRO A 1 184 ? 6.762 12.784 -29.870 1.00 49.81 184 PRO A N 1
ATOM 1458 C CA . PRO A 1 184 ? 7.084 12.936 -28.457 1.00 49.81 184 PRO A CA 1
ATOM 1459 C C . PRO A 1 184 ? 5.930 12.383 -27.620 1.00 49.81 184 PRO A C 1
ATOM 1461 O O . PRO A 1 184 ? 4.782 12.795 -27.786 1.00 49.81 184 PRO A O 1
ATOM 1464 N N . GLU A 1 185 ? 6.225 11.406 -26.760 1.00 54.44 185 GLU A N 1
ATOM 1465 C CA . GLU A 1 185 ? 5.205 10.762 -25.937 1.00 54.44 185 GLU A CA 1
ATOM 1466 C C . GLU A 1 185 ? 4.479 11.811 -25.064 1.00 54.44 185 GLU A C 1
ATOM 1468 O O . GLU A 1 185 ? 5.131 12.542 -24.310 1.00 54.44 185 GLU A O 1
ATOM 1473 N N . PRO A 1 186 ? 3.135 11.880 -25.110 1.00 56.22 186 PRO A N 1
ATOM 1474 C CA . PRO A 1 186 ? 2.337 12.879 -24.390 1.00 56.22 186 PRO A CA 1
ATOM 1475 C C . PRO A 1 186 ? 2.416 12.770 -22.855 1.00 56.22 186 PRO A C 1
ATOM 1477 O O . PRO A 1 186 ? 1.979 13.677 -22.147 1.00 56.22 186 PRO A O 1
ATOM 1480 N N . GLU A 1 187 ? 3.005 11.700 -22.311 1.00 55.69 187 GLU A N 1
ATOM 1481 C CA . GLU A 1 187 ? 3.133 11.481 -20.862 1.00 55.69 187 GLU A CA 1
ATOM 1482 C C . GLU A 1 187 ? 4.035 12.519 -20.161 1.00 55.69 187 GLU A C 1
ATOM 1484 O O . GLU A 1 187 ? 3.887 12.773 -18.961 1.00 55.69 187 GLU A O 1
ATOM 1489 N N . TYR A 1 188 ? 4.937 13.179 -20.896 1.00 64.12 188 TYR A N 1
ATOM 1490 C CA . TYR A 1 188 ? 5.866 14.154 -20.316 1.00 64.12 188 TYR A CA 1
ATOM 1491 C C . TYR A 1 188 ? 5.215 15.509 -19.995 1.00 64.12 188 TYR A C 1
ATOM 1493 O O . TYR A 1 188 ? 5.636 16.177 -19.046 1.00 64.12 188 TYR A O 1
ATOM 1501 N N . THR A 1 189 ? 4.169 15.912 -20.721 1.00 76.69 189 THR A N 1
ATOM 1502 C CA . THR A 1 189 ? 3.552 17.243 -20.569 1.00 76.69 189 THR A CA 1
ATOM 1503 C C . THR A 1 189 ? 2.789 17.370 -19.250 1.00 76.69 189 THR A C 1
ATOM 1505 O O . THR A 1 189 ? 2.982 18.341 -18.518 1.00 76.69 189 THR A O 1
ATOM 1508 N N . ALA A 1 190 ? 2.002 16.353 -18.882 1.00 78.62 190 ALA A N 1
ATOM 1509 C CA . ALA A 1 190 ? 1.256 16.341 -17.621 1.00 78.62 190 ALA A CA 1
ATOM 1510 C C . ALA A 1 190 ? 2.187 16.331 -16.394 1.00 78.62 190 ALA A C 1
ATOM 1512 O O . ALA A 1 190 ? 1.966 17.066 -15.430 1.00 78.62 190 ALA A O 1
ATOM 1513 N N . CYS A 1 191 ? 3.274 15.553 -16.448 1.00 76.44 191 CYS A N 1
ATOM 1514 C CA . CYS A 1 191 ? 4.272 15.508 -15.377 1.00 76.44 191 CYS A CA 1
ATOM 1515 C C . CYS A 1 191 ? 4.944 16.871 -15.159 1.00 76.44 191 CYS A C 1
ATOM 1517 O O . CYS A 1 191 ? 5.124 17.299 -14.018 1.00 76.44 191 CYS A O 1
ATOM 1519 N N . ASN A 1 192 ? 5.293 17.561 -16.247 1.00 81.44 192 ASN A N 1
ATOM 1520 C CA . ASN A 1 192 ? 5.917 18.880 -16.185 1.00 81.44 192 ASN A CA 1
ATOM 1521 C C . ASN A 1 192 ? 4.953 19.944 -15.646 1.00 81.44 192 ASN A C 1
ATOM 1523 O O . ASN A 1 192 ? 5.354 20.751 -14.808 1.00 81.44 192 ASN A O 1
ATOM 1527 N N . ALA A 1 193 ? 3.683 19.913 -16.062 1.00 86.12 193 ALA A N 1
ATOM 1528 C CA . ALA A 1 193 ? 2.655 20.806 -15.531 1.00 86.12 193 ALA A CA 1
ATOM 1529 C C . ALA A 1 193 ? 2.467 20.605 -14.018 1.00 86.12 193 ALA A C 1
ATOM 1531 O O . ALA A 1 193 ? 2.483 21.568 -13.252 1.00 86.12 193 ALA A O 1
ATOM 1532 N N . PHE A 1 194 ? 2.382 19.353 -13.560 1.00 83.38 194 PHE A N 1
ATOM 1533 C CA . PHE A 1 194 ? 2.246 19.038 -12.137 1.00 83.38 194 PHE A CA 1
ATOM 1534 C C . PHE A 1 194 ? 3.463 19.496 -11.320 1.00 83.38 194 PHE A C 1
ATOM 1536 O O . PHE A 1 194 ? 3.317 20.067 -10.239 1.00 83.38 194 PHE A O 1
ATOM 1543 N N . LEU A 1 195 ? 4.675 19.312 -11.856 1.00 85.31 195 LEU A N 1
ATOM 1544 C CA . LEU A 1 195 ? 5.907 19.817 -11.248 1.00 85.31 195 LEU A CA 1
ATOM 1545 C C . LEU A 1 195 ? 5.929 21.342 -11.133 1.00 85.31 195 LEU A C 1
ATOM 1547 O O . LEU A 1 195 ? 6.339 21.859 -10.093 1.00 85.31 195 LEU A O 1
ATOM 1551 N N . ALA A 1 196 ? 5.468 22.055 -12.162 1.00 86.25 196 ALA A N 1
ATOM 1552 C CA . ALA A 1 196 ? 5.355 23.508 -12.134 1.00 86.25 196 ALA A CA 1
ATOM 1553 C C . ALA A 1 196 ? 4.348 23.973 -11.068 1.00 86.25 196 ALA A C 1
ATOM 1555 O O . ALA A 1 196 ? 4.674 24.848 -10.268 1.00 86.25 196 ALA A O 1
ATOM 1556 N N . ILE A 1 197 ? 3.174 23.334 -10.985 1.00 87.94 197 ILE A N 1
ATOM 1557 C CA . ILE A 1 197 ? 2.155 23.634 -9.965 1.00 87.94 197 ILE A CA 1
ATOM 1558 C C . ILE A 1 197 ? 2.716 23.414 -8.556 1.00 87.94 197 ILE A C 1
ATOM 1560 O O . ILE A 1 197 ? 2.597 24.297 -7.704 1.00 87.94 197 ILE A O 1
ATOM 1564 N N . ILE A 1 198 ? 3.379 22.277 -8.307 1.00 84.88 198 ILE A N 1
ATOM 1565 C CA . ILE A 1 198 ? 4.028 22.012 -7.016 1.00 84.88 198 ILE A CA 1
ATOM 1566 C C . ILE A 1 198 ? 5.077 23.083 -6.724 1.00 84.88 198 ILE A C 1
ATOM 1568 O O . ILE A 1 198 ? 5.083 23.642 -5.631 1.00 84.88 198 ILE A O 1
ATOM 1572 N N . ALA A 1 199 ? 5.946 23.408 -7.683 1.00 85.44 199 ALA A N 1
ATOM 1573 C CA . ALA A 1 199 ? 6.964 24.433 -7.485 1.00 85.44 199 ALA A CA 1
ATOM 1574 C C . ALA A 1 199 ? 6.341 25.791 -7.106 1.00 85.44 199 ALA A C 1
ATOM 1576 O O . ALA A 1 199 ? 6.817 26.434 -6.167 1.00 85.44 199 ALA A O 1
ATOM 1577 N N . CYS A 1 200 ? 5.245 26.197 -7.756 1.00 86.50 200 CYS A N 1
ATOM 1578 C CA . CYS A 1 200 ? 4.504 27.415 -7.418 1.00 86.50 200 CYS A CA 1
ATOM 1579 C C . CYS A 1 200 ? 3.919 27.368 -5.998 1.00 86.50 200 CYS A C 1
ATOM 1581 O O . CYS A 1 200 ? 4.122 28.309 -5.229 1.00 86.50 200 CYS A O 1
ATOM 1583 N N . LEU A 1 201 ? 3.250 26.272 -5.621 1.00 87.69 201 LEU A N 1
ATOM 1584 C CA . LEU A 1 201 ? 2.679 26.096 -4.279 1.00 87.69 201 LEU A CA 1
ATOM 1585 C C . LEU A 1 201 ? 3.757 26.128 -3.192 1.00 87.69 201 LEU A C 1
ATOM 1587 O O . LEU A 1 201 ? 3.583 26.776 -2.163 1.00 87.69 201 LEU A O 1
ATOM 1591 N N . LEU A 1 202 ? 4.897 25.476 -3.421 1.00 84.06 202 LEU A N 1
ATOM 1592 C CA . LEU A 1 202 ? 6.001 25.462 -2.462 1.00 84.06 202 LEU A CA 1
ATOM 1593 C C . LEU A 1 202 ? 6.699 26.806 -2.348 1.00 84.06 202 LEU A C 1
ATOM 1595 O O . LEU A 1 202 ? 7.022 27.218 -1.237 1.00 84.06 202 LEU A O 1
ATOM 1599 N N . THR A 1 203 ? 6.865 27.516 -3.462 1.00 85.62 203 THR A N 1
ATOM 1600 C CA . THR A 1 203 ? 7.373 28.893 -3.446 1.00 85.62 203 THR A CA 1
ATOM 1601 C C . THR A 1 203 ? 6.441 29.806 -2.648 1.00 85.62 203 THR A C 1
ATOM 1603 O O . THR A 1 203 ? 6.911 30.660 -1.900 1.00 85.62 203 THR A O 1
ATOM 1606 N N . TYR A 1 204 ? 5.124 29.602 -2.766 1.00 87.69 204 TYR A N 1
ATOM 1607 C CA . TYR A 1 204 ? 4.122 30.360 -2.020 1.00 87.69 204 TYR A CA 1
ATOM 1608 C C . TYR A 1 204 ? 4.134 30.039 -0.516 1.00 87.69 204 TYR A C 1
ATOM 1610 O O . TYR A 1 204 ? 4.165 30.951 0.307 1.00 87.69 204 TYR A O 1
ATOM 1618 N N . LEU A 1 205 ? 4.143 28.754 -0.147 1.00 87.31 205 LEU A N 1
ATOM 1619 C CA . LEU A 1 205 ? 4.104 28.307 1.251 1.00 87.31 205 LEU A CA 1
ATOM 1620 C C . LEU A 1 205 ? 5.438 28.514 1.984 1.00 87.31 205 LEU A C 1
ATOM 1622 O O . LEU A 1 205 ? 5.451 28.757 3.189 1.00 87.31 205 LEU A O 1
ATOM 1626 N N . SER A 1 206 ? 6.565 28.405 1.277 1.00 87.00 206 SER A N 1
ATOM 1627 C CA . SER A 1 206 ? 7.911 28.529 1.837 1.00 87.00 206 SER A CA 1
ATOM 1628 C C . SER A 1 206 ? 8.873 29.170 0.824 1.00 87.00 206 SER A C 1
ATOM 1630 O O . SER A 1 206 ? 9.644 28.474 0.155 1.00 87.00 206 SER A O 1
ATOM 1632 N N . PRO A 1 207 ? 8.911 30.514 0.737 1.00 84.56 207 PRO A N 1
ATOM 1633 C CA . PRO A 1 207 ? 9.738 31.241 -0.236 1.00 84.56 207 PRO A CA 1
ATOM 1634 C C . PRO A 1 207 ? 11.255 31.077 -0.024 1.00 84.56 207 PRO A C 1
ATOM 1636 O O . PRO A 1 207 ? 12.054 31.593 -0.801 1.00 84.56 207 PRO A O 1
ATOM 1639 N N . GLN A 1 208 ? 11.674 30.374 1.034 1.00 85.75 208 GLN A N 1
ATOM 1640 C CA . GLN A 1 208 ? 13.077 30.061 1.315 1.00 85.75 208 GLN A CA 1
ATOM 1641 C C . GLN A 1 208 ? 13.559 28.781 0.610 1.00 85.75 208 GLN A C 1
ATOM 1643 O O . GLN A 1 208 ? 14.764 28.526 0.578 1.00 85.75 208 GLN A O 1
ATOM 1648 N N . LEU A 1 209 ? 12.654 27.978 0.034 1.00 81.31 209 LEU A N 1
ATOM 1649 C CA . LEU A 1 209 ? 13.016 26.797 -0.750 1.00 81.31 209 LEU A CA 1
ATOM 1650 C C . LEU A 1 209 ? 13.602 27.229 -2.104 1.00 81.31 209 LEU A C 1
ATOM 1652 O O . LEU A 1 209 ? 12.882 27.574 -3.032 1.00 81.31 209 LEU A O 1
ATOM 1656 N N . GLN A 1 210 ? 14.931 27.211 -2.226 1.00 70.56 210 GLN A N 1
ATOM 1657 C CA . GLN A 1 210 ? 15.657 27.633 -3.438 1.00 70.56 210 GLN A CA 1
ATOM 1658 C C . GLN A 1 210 ? 15.695 26.583 -4.571 1.00 70.56 210 GLN A C 1
ATOM 1660 O O . GLN A 1 210 ? 16.491 26.712 -5.500 1.00 70.56 210 GLN A O 1
ATOM 1665 N N . THR A 1 211 ? 14.899 25.514 -4.511 1.00 63.72 211 THR A N 1
ATOM 1666 C CA . THR A 1 211 ? 15.095 24.342 -5.379 1.00 63.72 211 THR A CA 1
ATOM 1667 C C . THR A 1 211 ? 14.107 24.279 -6.538 1.00 63.72 211 THR A C 1
ATOM 1669 O O . THR A 1 211 ? 12.901 24.177 -6.332 1.00 63.72 211 THR A O 1
ATOM 1672 N N . THR A 1 212 ? 14.632 24.226 -7.763 1.00 69.31 212 THR A N 1
ATOM 1673 C CA . THR A 1 212 ? 13.895 23.769 -8.945 1.00 69.31 212 THR A CA 1
ATOM 1674 C C . THR A 1 212 ? 13.798 22.245 -8.922 1.00 69.31 212 THR A C 1
ATOM 1676 O O . THR A 1 212 ? 14.804 21.533 -8.948 1.00 69.31 212 THR A O 1
ATOM 1679 N N . PHE A 1 213 ? 12.576 21.726 -8.846 1.00 76.75 213 PHE A N 1
ATOM 1680 C CA . PHE A 1 213 ? 12.331 20.289 -8.884 1.00 76.75 213 PHE A CA 1
ATOM 1681 C C . PHE A 1 213 ? 12.376 19.797 -10.325 1.00 76.75 213 PHE A C 1
ATOM 1683 O O . PHE A 1 213 ? 11.548 20.177 -11.144 1.00 76.75 213 PHE A O 1
ATOM 1690 N N . VAL A 1 214 ? 13.360 18.954 -10.634 1.00 79.00 214 VAL A N 1
ATOM 1691 C CA . VAL A 1 214 ? 13.546 18.401 -11.988 1.00 79.00 214 VAL A CA 1
ATOM 1692 C C . VAL A 1 214 ? 12.740 17.112 -12.172 1.00 79.00 214 VAL A C 1
ATOM 1694 O O . VAL A 1 214 ? 12.436 16.711 -13.289 1.00 79.00 214 VAL A O 1
ATOM 1697 N N . THR A 1 215 ? 12.391 16.440 -11.072 1.00 81.12 215 THR A N 1
ATOM 1698 C CA . THR A 1 215 ? 11.603 15.202 -11.085 1.00 81.12 215 THR A CA 1
ATOM 1699 C C . THR A 1 215 ? 10.571 15.209 -9.967 1.00 81.12 215 THR A C 1
ATOM 1701 O O . THR A 1 215 ? 10.821 15.768 -8.895 1.00 81.12 215 THR A O 1
ATOM 1704 N N . LEU A 1 216 ? 9.433 14.539 -10.175 1.00 75.62 216 LEU A N 1
ATOM 1705 C CA . LEU A 1 216 ? 8.393 14.410 -9.146 1.00 75.62 216 LEU A CA 1
ATOM 1706 C C . LEU A 1 216 ? 8.963 13.816 -7.855 1.00 75.62 216 LEU A C 1
ATOM 1708 O O . LEU A 1 216 ? 8.685 14.313 -6.773 1.00 75.62 216 LEU A O 1
ATOM 1712 N N . GLN A 1 217 ? 9.855 12.831 -7.988 1.00 80.06 217 GLN A N 1
ATOM 1713 C CA . GLN A 1 217 ? 10.551 12.217 -6.861 1.00 80.06 217 GLN A CA 1
ATOM 1714 C C . GLN A 1 217 ? 11.381 13.224 -6.049 1.00 80.06 217 GLN A C 1
ATOM 1716 O O . GLN A 1 217 ? 11.403 13.163 -4.823 1.00 80.06 217 GLN A O 1
ATOM 1721 N N . SER A 1 218 ? 12.068 14.163 -6.709 1.00 80.81 218 SER A N 1
ATOM 1722 C CA . SER A 1 218 ? 12.822 15.204 -5.997 1.00 80.81 218 SER A CA 1
ATOM 1723 C C . SER A 1 218 ? 11.900 16.164 -5.238 1.00 80.81 218 SER A C 1
ATOM 1725 O O . SER A 1 218 ? 12.225 16.567 -4.122 1.00 80.81 218 SER A O 1
ATOM 1727 N N . ALA A 1 219 ? 10.731 16.479 -5.808 1.00 78.75 219 ALA A N 1
ATOM 1728 C CA . ALA A 1 219 ? 9.721 17.312 -5.162 1.00 78.75 219 ALA A CA 1
ATOM 1729 C C . ALA A 1 219 ? 9.121 16.622 -3.934 1.00 78.75 219 ALA A C 1
ATOM 1731 O O . ALA A 1 219 ? 9.085 17.208 -2.853 1.00 78.75 219 ALA A O 1
ATOM 1732 N N . THR A 1 220 ? 8.719 15.355 -4.068 1.00 77.62 220 THR A N 1
ATOM 1733 C CA . THR A 1 220 ? 8.172 14.575 -2.952 1.00 77.62 220 THR A CA 1
ATOM 1734 C C . THR A 1 220 ? 9.203 14.386 -1.842 1.00 77.62 220 THR A C 1
ATOM 1736 O O . THR A 1 220 ? 8.851 14.502 -0.674 1.00 77.62 220 THR A O 1
ATOM 1739 N N . GLN A 1 221 ? 10.483 14.189 -2.175 1.00 81.25 221 GLN A N 1
ATOM 1740 C CA . GLN A 1 221 ? 11.563 14.111 -1.184 1.00 81.25 221 GLN A CA 1
ATOM 1741 C C . GLN A 1 221 ? 11.737 15.385 -0.369 1.00 81.25 221 GLN A C 1
ATOM 1743 O O . GLN A 1 221 ? 11.811 15.309 0.856 1.00 81.25 221 GLN A O 1
ATOM 1748 N N . VAL A 1 222 ? 11.773 16.551 -1.015 1.00 78.44 222 VAL A N 1
ATOM 1749 C CA . VAL A 1 222 ? 11.896 17.825 -0.288 1.00 78.44 222 VAL A CA 1
ATOM 1750 C C . VAL A 1 222 ? 10.673 18.097 0.579 1.00 78.44 222 VAL A C 1
ATOM 1752 O O . VAL A 1 222 ? 10.806 18.674 1.655 1.00 78.44 222 VAL A O 1
ATOM 1755 N N . LEU A 1 223 ? 9.504 17.615 0.161 1.00 75.75 223 LEU A N 1
ATOM 1756 C CA . LEU A 1 223 ? 8.288 17.694 0.960 1.00 75.75 223 LEU A CA 1
ATOM 1757 C C . LEU A 1 223 ? 8.217 16.691 2.115 1.00 75.75 223 LEU A C 1
ATOM 1759 O O . LEU A 1 223 ? 7.258 16.727 2.881 1.00 75.75 223 LEU A O 1
ATOM 1763 N N . GLY A 1 224 ? 9.184 15.779 2.240 1.00 75.88 224 GLY A N 1
ATOM 1764 C CA . GLY A 1 224 ? 9.086 14.665 3.184 1.00 75.88 224 GLY A CA 1
ATOM 1765 C C . GLY A 1 224 ? 7.957 13.684 2.842 1.00 75.88 224 GLY A C 1
ATOM 1766 O O . GLY A 1 224 ? 7.582 12.868 3.675 1.00 75.88 224 GLY A O 1
ATOM 1767 N N . LEU A 1 225 ? 7.434 13.746 1.615 1.00 74.19 225 LEU A N 1
ATOM 1768 C CA . LEU A 1 225 ? 6.421 12.845 1.061 1.00 74.19 225 LEU A CA 1
ATOM 1769 C C . LEU A 1 225 ? 7.052 11.649 0.334 1.00 74.19 225 LEU A C 1
ATOM 1771 O O . LEU A 1 225 ? 6.365 10.955 -0.416 1.00 74.19 225 LEU A O 1
ATOM 1775 N N . ASP A 1 226 ? 8.356 11.410 0.509 1.00 78.88 226 ASP A N 1
ATOM 1776 C CA . ASP A 1 226 ? 9.042 10.226 -0.018 1.00 78.88 226 ASP A CA 1
ATOM 1777 C C . ASP A 1 226 ? 8.613 8.989 0.769 1.00 78.88 226 ASP A C 1
ATOM 1779 O O . ASP A 1 226 ? 9.320 8.469 1.634 1.00 78.88 226 ASP A O 1
ATOM 1783 N N . MET A 1 227 ? 7.389 8.545 0.502 1.00 77.25 227 MET A N 1
ATOM 1784 C CA . MET A 1 227 ? 6.889 7.301 1.044 1.00 77.25 227 MET A CA 1
ATOM 1785 C C . MET A 1 227 ? 7.579 6.156 0.299 1.00 77.25 227 MET A C 1
ATOM 1787 O O . MET A 1 227 ? 7.610 6.162 -0.935 1.00 77.25 227 MET A O 1
ATOM 1791 N N . PRO A 1 228 ? 8.126 5.154 1.007 1.00 82.75 228 PRO A N 1
ATOM 1792 C CA . PRO A 1 228 ? 8.804 4.021 0.391 1.00 82.75 228 PRO A CA 1
ATOM 1793 C C . PRO A 1 228 ? 7.785 3.116 -0.315 1.00 82.75 228 PRO A C 1
ATOM 1795 O O . PRO A 1 228 ? 7.342 2.093 0.211 1.00 82.75 228 PRO A O 1
ATOM 1798 N N . VAL A 1 229 ? 7.396 3.503 -1.526 1.00 87.12 229 VAL A N 1
ATOM 1799 C CA . VAL A 1 229 ? 6.488 2.726 -2.361 1.00 87.12 229 VAL A CA 1
ATOM 1800 C C . VAL A 1 229 ? 7.244 1.521 -2.908 1.00 87.12 229 VAL A C 1
ATOM 1802 O O . VAL A 1 229 ? 8.267 1.630 -3.586 1.00 87.12 229 VAL A O 1
ATOM 1805 N N . THR A 1 230 ? 6.718 0.338 -2.621 1.00 90.69 230 THR A N 1
ATOM 1806 C CA . THR A 1 230 ? 7.171 -0.914 -3.214 1.00 90.69 230 THR A CA 1
ATOM 1807 C C . THR A 1 230 ? 6.485 -1.097 -4.560 1.00 90.69 230 THR A C 1
ATOM 1809 O O . THR A 1 230 ? 5.270 -0.984 -4.666 1.00 90.69 230 THR A O 1
ATOM 1812 N N . LEU A 1 231 ? 7.248 -1.407 -5.607 1.00 92.38 231 LEU A N 1
ATOM 1813 C CA . LEU A 1 231 ? 6.677 -1.696 -6.921 1.00 92.38 231 LEU A CA 1
ATOM 1814 C C . LEU A 1 231 ? 6.347 -3.183 -7.030 1.00 92.38 231 LEU A C 1
ATOM 1816 O O . LEU A 1 231 ? 7.246 -4.030 -7.014 1.00 92.38 231 LEU A O 1
ATOM 1820 N N . LEU A 1 232 ? 5.060 -3.486 -7.170 1.00 95.31 232 LEU A N 1
ATOM 1821 C CA . LEU A 1 232 ? 4.557 -4.840 -7.344 1.00 95.31 232 LEU A CA 1
ATOM 1822 C C . LEU A 1 232 ? 4.318 -5.154 -8.829 1.00 95.31 232 LEU A C 1
ATOM 1824 O O . LEU A 1 232 ? 3.797 -4.309 -9.563 1.00 95.31 232 LEU A O 1
ATOM 1828 N N . PRO A 1 233 ? 4.704 -6.346 -9.310 1.00 97.25 233 PRO A N 1
ATOM 1829 C CA . PRO A 1 233 ? 4.354 -6.791 -10.650 1.00 97.25 233 PRO A CA 1
ATOM 1830 C C . PRO A 1 233 ? 2.853 -7.033 -10.788 1.00 97.25 233 PRO A C 1
ATOM 1832 O O . PRO A 1 233 ? 2.220 -7.601 -9.903 1.00 97.25 233 PRO A O 1
ATOM 1835 N N . THR A 1 234 ? 2.297 -6.636 -11.929 1.00 97.06 234 THR A N 1
ATOM 1836 C CA . THR A 1 234 ? 0.888 -6.860 -12.271 1.00 97.06 234 THR A CA 1
ATOM 1837 C C . THR A 1 234 ? 0.781 -7.616 -13.586 1.00 97.06 234 THR A C 1
ATOM 1839 O O . THR A 1 234 ? 1.514 -7.328 -14.535 1.00 97.06 234 THR A O 1
ATOM 1842 N N . CYS A 1 235 ? -0.127 -8.590 -13.657 1.00 97.50 235 CYS A N 1
ATOM 1843 C CA . CYS A 1 235 ? -0.365 -9.318 -14.897 1.00 97.50 235 CYS A CA 1
ATOM 1844 C C . CYS A 1 235 ? -0.959 -8.387 -15.969 1.00 97.50 235 CYS A C 1
ATOM 1846 O O . CYS A 1 235 ? -1.981 -7.751 -15.708 1.00 97.50 235 CYS A O 1
ATOM 1848 N N . PRO A 1 236 ? -0.405 -8.354 -17.196 1.00 96.75 236 PRO A N 1
ATOM 1849 C CA . PRO A 1 236 ? -0.972 -7.550 -18.277 1.00 96.75 236 PRO A CA 1
ATOM 1850 C C . PRO A 1 236 ? -2.332 -8.055 -18.782 1.00 96.75 236 PRO A C 1
ATOM 1852 O O . PRO A 1 236 ? -3.085 -7.273 -19.351 1.00 96.75 236 PRO A O 1
ATOM 1855 N N . GLY A 1 237 ? -2.656 -9.335 -18.561 1.00 97.25 237 GLY A N 1
ATOM 1856 C CA . GLY A 1 237 ? -3.939 -9.935 -18.932 1.00 97.25 237 GLY A CA 1
ATOM 1857 C C . GLY A 1 237 ? -5.031 -9.688 -17.890 1.00 97.25 237 GLY A C 1
ATOM 1858 O O . GLY A 1 237 ? -5.950 -8.915 -18.129 1.00 97.25 237 GLY A O 1
ATOM 1859 N N . CYS A 1 238 ? -4.934 -10.341 -16.725 1.00 97.12 238 CYS A N 1
ATOM 1860 C CA . CYS A 1 238 ? -5.992 -10.314 -15.704 1.00 97.12 238 CYS A CA 1
ATOM 1861 C C . CYS A 1 238 ? -5.850 -9.222 -14.636 1.00 97.12 238 CYS A C 1
ATOM 1863 O O . CYS A 1 238 ? -6.687 -9.156 -13.746 1.00 97.12 238 CYS A O 1
ATOM 1865 N N . ARG A 1 239 ? -4.786 -8.406 -14.670 1.00 95.38 239 ARG A N 1
ATOM 1866 C CA . ARG A 1 239 ? -4.508 -7.345 -13.679 1.00 95.38 239 ARG A CA 1
ATOM 1867 C C . ARG A 1 239 ? -4.303 -7.811 -12.231 1.00 95.38 239 ARG A C 1
ATOM 1869 O O . ARG A 1 239 ? -4.196 -6.979 -11.339 1.00 95.38 239 ARG A O 1
ATOM 1876 N N . ASN A 1 240 ? -4.132 -9.113 -11.990 1.00 95.56 240 ASN A N 1
ATOM 1877 C CA . ASN A 1 240 ? -3.734 -9.602 -10.668 1.00 95.56 240 ASN A CA 1
ATOM 1878 C C . ASN A 1 240 ? -2.354 -9.060 -10.275 1.00 95.56 240 ASN A C 1
ATOM 1880 O O . ASN A 1 240 ? -1.418 -9.077 -11.084 1.00 95.56 240 ASN A O 1
ATOM 1884 N N . VAL A 1 241 ? -2.238 -8.623 -9.021 1.00 95.25 241 VAL A N 1
ATOM 1885 C CA . VAL A 1 241 ? -1.009 -8.094 -8.421 1.00 95.25 241 VAL A CA 1
ATOM 1886 C C . VAL A 1 241 ? -0.236 -9.227 -7.746 1.00 95.25 241 VAL A C 1
ATOM 1888 O O . VAL A 1 241 ? -0.815 -10.100 -7.101 1.00 95.25 241 VAL A O 1
ATOM 1891 N N . TYR A 1 242 ? 1.085 -9.216 -7.896 1.00 96.00 242 TYR A N 1
ATOM 1892 C CA . TYR A 1 242 ? 1.994 -10.253 -7.412 1.00 96.00 242 TYR A CA 1
ATOM 1893 C C . TYR A 1 242 ? 3.055 -9.673 -6.472 1.00 96.00 242 TYR A C 1
ATOM 1895 O O . TYR A 1 242 ? 3.290 -8.468 -6.419 1.00 96.00 242 TYR A O 1
ATOM 1903 N N . LEU A 1 243 ? 3.721 -10.552 -5.720 1.00 94.56 243 LEU A N 1
ATOM 1904 C CA . LEU A 1 243 ? 4.797 -10.175 -4.803 1.00 94.56 243 LEU A CA 1
ATOM 1905 C C . LEU A 1 243 ? 6.004 -9.563 -5.544 1.00 94.56 243 LEU A C 1
ATOM 1907 O O . LEU A 1 243 ? 6.261 -9.903 -6.703 1.00 94.56 243 LEU A O 1
ATOM 1911 N N . PRO A 1 244 ? 6.775 -8.673 -4.888 1.00 92.06 244 PRO A N 1
ATOM 1912 C CA . PRO A 1 244 ? 7.857 -7.933 -5.533 1.00 92.06 244 PRO A CA 1
ATOM 1913 C C . PRO A 1 244 ? 8.975 -8.853 -6.031 1.00 92.06 244 PRO A C 1
ATOM 1915 O O . PRO A 1 244 ? 9.187 -9.951 -5.516 1.00 92.06 244 PRO A O 1
ATOM 1918 N N . ALA A 1 245 ? 9.739 -8.391 -7.023 1.00 86.69 245 ALA A N 1
ATOM 1919 C CA . ALA A 1 245 ? 10.881 -9.137 -7.545 1.00 86.69 245 ALA A CA 1
ATOM 1920 C C . ALA A 1 245 ? 11.899 -9.445 -6.430 1.00 86.69 245 ALA A C 1
ATOM 1922 O O . ALA A 1 245 ? 12.431 -8.531 -5.804 1.00 86.69 245 ALA A O 1
ATOM 1923 N N . GLY A 1 246 ? 12.190 -10.731 -6.212 1.00 85.00 246 GLY A N 1
ATOM 1924 C CA . GLY A 1 246 ? 13.153 -11.193 -5.206 1.00 85.00 246 GLY A CA 1
ATOM 1925 C C . GLY A 1 246 ? 12.540 -11.752 -3.921 1.00 85.00 246 GLY A C 1
ATOM 1926 O O . GLY A 1 246 ? 13.285 -12.281 -3.100 1.00 85.00 246 GLY A O 1
ATOM 1927 N N . SER A 1 247 ? 11.213 -11.700 -3.747 1.00 88.88 247 SER A N 1
ATOM 1928 C CA . SER A 1 247 ? 10.566 -12.506 -2.707 1.00 88.88 247 SER A CA 1
ATOM 1929 C C . SER A 1 247 ? 10.708 -14.004 -3.041 1.00 88.88 247 SER A C 1
ATOM 1931 O O . SER A 1 247 ? 10.609 -14.386 -4.211 1.00 88.88 247 SER A O 1
ATOM 1933 N N . PRO A 1 248 ? 10.934 -14.881 -2.040 1.00 85.75 248 PRO A N 1
ATOM 1934 C CA . PRO A 1 248 ? 11.038 -16.329 -2.253 1.00 85.75 248 PRO A CA 1
ATOM 1935 C C . PRO A 1 248 ? 9.748 -16.945 -2.810 1.00 85.75 248 PRO A C 1
ATOM 1937 O O . PRO A 1 248 ? 9.765 -18.061 -3.323 1.00 85.75 248 PRO A O 1
ATOM 1940 N N . HIS A 1 249 ? 8.635 -16.216 -2.720 1.00 88.88 249 HIS A N 1
ATOM 1941 C CA . HIS A 1 249 ? 7.323 -16.629 -3.206 1.00 88.88 249 HIS A CA 1
ATOM 1942 C C . HIS A 1 249 ? 6.924 -15.927 -4.512 1.00 88.88 249 HIS A C 1
ATOM 1944 O O . HIS A 1 249 ? 5.779 -16.042 -4.946 1.00 88.88 249 HIS A O 1
ATOM 1950 N N . THR A 1 250 ? 7.837 -15.180 -5.138 1.00 89.75 250 THR A N 1
ATOM 1951 C CA . THR A 1 250 ? 7.557 -14.502 -6.405 1.00 89.75 250 THR A CA 1
ATOM 1952 C C . THR A 1 250 ? 7.466 -15.509 -7.538 1.00 89.75 250 THR A C 1
ATOM 1954 O O . THR A 1 250 ? 8.338 -16.355 -7.720 1.00 89.75 250 THR A O 1
ATOM 1957 N N . GLN A 1 251 ? 6.405 -15.381 -8.322 1.00 93.94 251 GLN A N 1
ATOM 1958 C CA . GLN A 1 251 ? 6.206 -16.131 -9.553 1.00 93.94 251 GLN A CA 1
ATOM 1959 C C . GLN A 1 251 ? 6.673 -15.273 -10.727 1.00 93.94 251 GLN A C 1
ATOM 1961 O O . GLN A 1 251 ? 6.489 -14.058 -10.707 1.00 93.94 251 GLN A O 1
ATOM 1966 N N . ASP A 1 252 ? 7.272 -15.893 -11.743 1.00 96.12 252 ASP A N 1
ATOM 1967 C CA . ASP A 1 252 ? 7.686 -15.186 -12.964 1.00 96.12 252 ASP A CA 1
ATOM 1968 C C . ASP A 1 252 ? 6.553 -15.062 -13.981 1.00 96.12 252 ASP A C 1
ATOM 1970 O O . ASP A 1 252 ? 6.573 -14.167 -14.827 1.00 96.12 252 ASP A O 1
ATOM 1974 N N . THR A 1 253 ? 5.547 -15.925 -13.858 1.00 97.62 253 THR A N 1
ATOM 1975 C CA . THR A 1 253 ? 4.377 -15.981 -14.724 1.00 97.62 253 THR A CA 1
ATOM 1976 C C . THR A 1 253 ? 3.095 -15.877 -13.910 1.00 97.62 253 THR A C 1
ATOM 1978 O O . THR A 1 253 ? 3.006 -16.296 -12.756 1.00 97.62 253 THR A O 1
ATOM 1981 N N . CYS A 1 254 ? 2.076 -15.298 -14.529 1.00 97.81 254 CYS A N 1
ATOM 1982 C CA . CYS A 1 254 ? 0.737 -15.213 -13.984 1.00 97.81 254 CYS A CA 1
ATOM 1983 C C . CYS A 1 254 ? 0.080 -16.600 -13.971 1.00 97.81 254 CYS A C 1
ATOM 1985 O O . CYS A 1 254 ? -0.063 -17.210 -15.026 1.00 97.81 254 CYS A O 1
ATOM 1987 N N . VAL A 1 255 ? -0.374 -17.078 -12.807 1.00 96.81 255 VAL A N 1
ATOM 1988 C CA . VAL A 1 255 ? -1.001 -18.411 -12.682 1.00 96.81 255 VAL A CA 1
ATOM 1989 C C . VAL A 1 255 ? -2.253 -18.569 -13.562 1.00 96.81 255 VAL A C 1
ATOM 1991 O O . VAL A 1 255 ? -2.305 -19.547 -14.302 1.00 96.81 255 VAL A O 1
ATOM 1994 N N . PRO A 1 256 ? -3.231 -17.636 -13.571 1.00 97.56 256 PRO A N 1
ATOM 1995 C CA . PRO A 1 256 ? -4.387 -17.755 -14.464 1.00 97.56 256 PRO A CA 1
ATOM 1996 C C . PRO A 1 256 ? -4.060 -17.634 -15.959 1.00 97.56 256 PRO A C 1
ATOM 1998 O O . PRO A 1 256 ? -4.601 -18.384 -16.765 1.00 97.56 256 PRO A O 1
ATOM 2001 N N . CYS A 1 257 ? -3.205 -16.683 -16.351 1.00 97.94 257 CYS A N 1
ATOM 2002 C CA . CYS A 1 257 ? -3.008 -16.335 -17.765 1.00 97.94 257 CYS A CA 1
ATOM 2003 C C . CYS A 1 257 ? -1.810 -17.029 -18.424 1.00 97.94 257 CYS A C 1
ATOM 2005 O O . CYS A 1 257 ? -1.678 -16.976 -19.642 1.00 97.94 257 CYS A O 1
ATOM 2007 N N . SER A 1 258 ? -0.899 -17.610 -17.638 1.00 97.75 258 SER A N 1
ATOM 2008 C CA . SER A 1 258 ? 0.423 -18.078 -18.089 1.00 97.75 258 SER A CA 1
ATOM 2009 C C . SER A 1 258 ? 1.263 -17.009 -18.813 1.00 97.75 258 SER A C 1
ATOM 2011 O O . SER A 1 258 ? 2.164 -17.339 -19.577 1.00 97.75 258 SER A O 1
ATOM 2013 N N . LEU A 1 259 ? 0.979 -15.722 -18.577 1.00 98.06 259 LEU A N 1
ATOM 2014 C CA . LEU A 1 259 ? 1.725 -14.593 -19.142 1.00 98.06 259 LEU A CA 1
ATOM 2015 C C . LEU A 1 259 ? 2.907 -14.223 -18.247 1.00 98.06 259 LEU A C 1
ATOM 2017 O O . LEU A 1 259 ? 2.773 -14.228 -17.022 1.00 98.06 259 LEU A O 1
ATOM 2021 N N . ASP A 1 260 ? 4.027 -13.836 -18.852 1.00 98.00 260 ASP A N 1
ATOM 2022 C CA . ASP A 1 260 ? 5.190 -13.327 -18.125 1.00 98.00 260 ASP A CA 1
ATOM 2023 C C . ASP A 1 260 ? 4.843 -12.040 -17.360 1.00 98.00 260 ASP A C 1
ATOM 2025 O O . ASP A 1 260 ? 4.236 -11.111 -17.896 1.00 98.00 260 ASP A O 1
ATOM 2029 N N . LEU A 1 261 ? 5.259 -11.968 -16.096 1.00 97.62 261 LEU A N 1
ATOM 2030 C CA . LEU A 1 261 ? 5.079 -10.787 -15.245 1.00 97.62 261 LEU A CA 1
ATOM 2031 C C . LEU A 1 261 ? 6.220 -9.777 -15.403 1.00 97.62 261 LEU A C 1
ATOM 2033 O O . LEU A 1 261 ? 6.061 -8.594 -15.093 1.00 97.62 261 LEU A O 1
ATOM 2037 N N . PHE A 1 262 ? 7.368 -10.229 -15.909 1.00 97.19 262 PHE A N 1
ATOM 2038 C CA . PHE A 1 262 ? 8.589 -9.442 -16.021 1.00 97.19 262 PHE A CA 1
ATOM 2039 C C . PHE A 1 262 ? 9.120 -9.409 -17.451 1.00 97.19 262 PHE A C 1
ATOM 2041 O O . PHE A 1 262 ? 9.032 -10.384 -18.193 1.00 97.19 262 PHE A O 1
ATOM 2048 N N . LEU A 1 263 ? 9.760 -8.294 -17.802 1.00 95.94 263 LEU A N 1
ATOM 2049 C CA . LEU A 1 263 ? 10.543 -8.165 -19.021 1.00 95.94 263 LEU A CA 1
ATOM 2050 C C . LEU A 1 263 ? 11.641 -9.239 -19.083 1.00 95.94 263 LEU A C 1
ATOM 2052 O O . LEU A 1 263 ? 12.201 -9.600 -18.041 1.00 95.94 263 LEU A O 1
ATOM 2056 N N . PRO A 1 264 ? 12.045 -9.666 -20.296 1.00 95.12 264 PRO A N 1
ATOM 2057 C CA . PRO A 1 264 ? 13.133 -10.614 -20.466 1.00 95.12 264 PRO A CA 1
ATOM 2058 C C . PRO A 1 264 ? 14.402 -10.177 -19.730 1.00 95.12 264 PRO A C 1
ATOM 2060 O O . PRO A 1 264 ? 14.770 -8.994 -19.728 1.00 95.12 264 PRO A O 1
ATOM 2063 N N . ASN A 1 265 ? 15.121 -11.160 -19.179 1.00 93.81 265 ASN A N 1
ATOM 2064 C CA . ASN A 1 265 ? 16.376 -10.940 -18.454 1.00 93.81 265 ASN A CA 1
ATOM 2065 C C . ASN A 1 265 ? 17.449 -10.264 -19.314 1.00 93.81 265 ASN A C 1
ATOM 2067 O O . ASN A 1 265 ? 18.383 -9.698 -18.763 1.00 93.81 265 ASN A O 1
ATOM 2071 N N . LYS A 1 266 ? 17.319 -10.275 -20.644 1.00 94.44 266 LYS A N 1
ATOM 2072 C CA . LYS A 1 266 ? 18.228 -9.578 -21.554 1.00 94.44 266 LYS A CA 1
ATOM 2073 C C . LYS A 1 266 ? 17.630 -8.262 -22.035 1.00 94.44 266 LYS A C 1
ATOM 2075 O O . LYS A 1 266 ? 16.454 -8.150 -22.372 1.00 94.44 266 LYS A O 1
ATOM 2080 N N . THR A 1 267 ? 18.468 -7.239 -22.086 1.00 93.00 267 THR A N 1
ATOM 2081 C CA . THR A 1 267 ? 18.169 -5.985 -22.784 1.00 93.00 267 THR A CA 1
ATOM 2082 C C . THR A 1 267 ? 18.133 -6.219 -24.297 1.00 93.00 267 THR A C 1
ATOM 2084 O O . THR A 1 267 ? 18.705 -7.191 -24.789 1.00 93.00 267 THR A O 1
ATOM 2087 N N . ARG A 1 268 ? 17.552 -5.285 -25.068 1.00 89.25 268 ARG A N 1
ATOM 2088 C CA . ARG A 1 268 ? 17.579 -5.333 -26.548 1.00 89.25 268 ARG A CA 1
ATOM 2089 C C . ARG A 1 268 ? 19.002 -5.436 -27.127 1.00 89.25 268 ARG A C 1
ATOM 2091 O O . ARG A 1 268 ? 19.181 -5.929 -28.230 1.00 89.25 268 ARG A O 1
ATOM 2098 N N . ARG A 1 269 ? 20.019 -4.999 -26.373 1.00 93.69 269 ARG A N 1
ATOM 2099 C CA . ARG A 1 269 ? 21.444 -5.071 -26.745 1.00 93.69 269 ARG A CA 1
ATOM 2100 C C . ARG A 1 269 ? 22.128 -6.381 -26.325 1.00 93.69 269 ARG A C 1
ATOM 2102 O O . ARG A 1 269 ? 23.337 -6.498 -26.473 1.00 93.69 269 ARG A O 1
ATOM 2109 N N . GLY A 1 270 ? 21.385 -7.332 -25.758 1.00 94.12 270 GLY A N 1
ATOM 2110 C CA . GLY A 1 270 ? 21.896 -8.631 -25.317 1.00 94.12 270 GLY A CA 1
ATOM 2111 C C . GLY A 1 270 ? 22.534 -8.657 -23.924 1.00 94.12 270 GLY A C 1
ATOM 2112 O O . GLY A 1 270 ? 22.912 -9.734 -23.476 1.00 94.12 270 GLY A O 1
ATOM 2113 N N . ASN A 1 271 ? 22.630 -7.523 -23.219 1.00 94.75 271 ASN A N 1
ATOM 2114 C CA . ASN A 1 271 ? 23.164 -7.485 -21.849 1.00 94.75 271 ASN A CA 1
ATOM 2115 C C . ASN A 1 271 ? 22.150 -8.042 -20.848 1.00 94.75 271 ASN A C 1
ATOM 2117 O O . ASN A 1 271 ? 20.971 -7.692 -20.949 1.00 94.75 271 ASN A O 1
ATOM 2121 N N . ASP A 1 272 ? 22.612 -8.798 -19.855 1.00 94.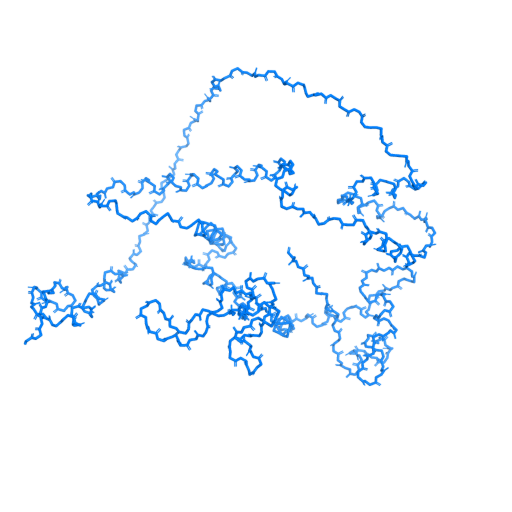12 272 ASP A N 1
ATOM 2122 C CA . ASP A 1 272 ? 21.771 -9.261 -18.751 1.00 94.12 272 ASP A CA 1
ATOM 2123 C C . ASP A 1 272 ? 21.360 -8.095 -17.836 1.00 94.12 272 ASP A C 1
ATOM 2125 O O . ASP A 1 272 ? 22.136 -7.182 -17.539 1.00 94.12 272 ASP A O 1
ATOM 2129 N N . ARG A 1 273 ? 20.103 -8.106 -17.398 1.00 92.19 273 ARG A N 1
ATOM 2130 C CA . ARG A 1 273 ? 19.535 -7.141 -16.462 1.00 92.19 273 ARG A CA 1
ATOM 2131 C C . ARG A 1 273 ? 19.891 -7.562 -15.043 1.00 92.19 273 ARG A C 1
ATOM 2133 O O . ARG A 1 273 ? 19.655 -8.696 -14.645 1.00 92.19 273 ARG A O 1
ATOM 2140 N N . ALA A 1 274 ? 20.376 -6.609 -14.252 1.00 91.94 274 ALA A N 1
ATOM 2141 C CA . ALA A 1 274 ? 20.690 -6.839 -12.842 1.00 91.94 274 ALA A CA 1
ATOM 2142 C C . ALA A 1 274 ? 19.443 -7.087 -11.972 1.00 91.94 274 ALA A C 1
ATOM 2144 O O . ALA A 1 274 ? 19.546 -7.667 -10.896 1.00 91.94 274 ALA A O 1
ATOM 2145 N N . LYS A 1 275 ? 18.270 -6.617 -12.414 1.00 92.38 275 LYS A N 1
ATOM 2146 C CA . LYS A 1 275 ? 16.991 -6.770 -11.713 1.00 92.38 275 LYS A CA 1
ATOM 2147 C C . LYS A 1 275 ? 15.894 -7.105 -12.714 1.00 92.38 275 LYS A C 1
ATOM 2149 O O . LYS A 1 275 ? 15.881 -6.562 -13.822 1.00 92.38 275 LYS A O 1
ATOM 2154 N N . LYS A 1 276 ? 14.960 -7.961 -12.297 1.00 94.12 276 LYS A N 1
ATOM 2155 C CA . LYS A 1 276 ? 13.712 -8.194 -13.026 1.00 94.12 276 LYS A CA 1
ATOM 2156 C C . LYS A 1 276 ? 12.886 -6.911 -13.011 1.00 94.12 276 LYS A C 1
ATOM 2158 O O . LYS A 1 276 ? 12.792 -6.244 -11.983 1.00 94.12 276 LYS A O 1
ATOM 2163 N N . ILE A 1 277 ? 12.327 -6.556 -14.161 1.00 94.50 277 ILE A N 1
ATOM 2164 C CA . ILE A 1 277 ? 11.526 -5.342 -14.327 1.00 94.50 277 ILE A CA 1
ATOM 2165 C C . ILE A 1 277 ? 10.117 -5.787 -14.706 1.00 94.50 277 ILE A C 1
ATOM 2167 O O . ILE A 1 277 ? 9.990 -6.441 -15.739 1.00 94.50 277 ILE A O 1
ATOM 2171 N N . PRO A 1 278 ? 9.085 -5.479 -13.906 1.00 96.38 278 PRO A N 1
ATOM 2172 C CA . PRO A 1 278 ? 7.714 -5.831 -14.250 1.00 96.38 278 PRO A CA 1
ATOM 2173 C C . PRO A 1 278 ? 7.271 -5.214 -15.578 1.00 96.38 278 PRO A C 1
ATOM 2175 O O . PRO A 1 278 ? 7.689 -4.097 -15.889 1.00 96.38 278 PRO A O 1
ATOM 2178 N N . TYR A 1 279 ? 6.403 -5.906 -16.320 1.00 95.44 279 TYR A N 1
ATOM 2179 C CA . TYR A 1 279 ? 5.717 -5.305 -17.472 1.00 95.44 279 TYR A CA 1
ATOM 2180 C C . TYR A 1 279 ? 4.806 -4.161 -17.031 1.00 95.44 279 TYR A C 1
ATOM 2182 O O . TYR A 1 279 ? 4.881 -3.065 -17.576 1.00 95.44 279 TYR A O 1
ATOM 2190 N N . ILE A 1 280 ? 3.990 -4.415 -16.007 1.00 95.44 280 ILE A N 1
ATOM 2191 C CA . ILE A 1 280 ? 3.119 -3.424 -15.379 1.00 95.44 280 ILE A CA 1
ATOM 2192 C C . ILE A 1 280 ? 3.521 -3.307 -13.915 1.00 95.44 280 ILE A C 1
ATOM 2194 O O . ILE A 1 280 ? 3.701 -4.315 -13.224 1.00 95.44 280 ILE A O 1
ATOM 2198 N N . LYS A 1 281 ? 3.700 -2.067 -13.462 1.00 94.50 281 LYS A N 1
ATOM 2199 C CA . LYS A 1 281 ? 4.108 -1.730 -12.100 1.00 94.50 281 LYS A CA 1
ATOM 2200 C C . LYS A 1 281 ? 2.890 -1.220 -11.340 1.00 94.50 281 LYS A C 1
ATOM 2202 O O . LYS A 1 281 ? 2.269 -0.262 -11.781 1.00 94.50 281 LYS A O 1
ATOM 2207 N N . TYR A 1 282 ? 2.601 -1.829 -10.200 1.00 93.31 282 TYR A N 1
ATOM 2208 C CA . TYR A 1 282 ? 1.605 -1.346 -9.255 1.00 93.31 282 TYR A CA 1
ATOM 2209 C C . TYR A 1 282 ? 2.322 -0.734 -8.046 1.00 93.31 282 TYR A C 1
ATOM 2211 O O . TYR A 1 282 ? 3.062 -1.450 -7.358 1.00 93.31 282 TYR A O 1
ATOM 2219 N N . PRO A 1 283 ? 2.190 0.582 -7.812 1.00 90.69 283 PRO A N 1
ATOM 2220 C CA . PRO A 1 283 ? 2.741 1.210 -6.624 1.00 90.69 283 PRO A CA 1
ATOM 2221 C C . PRO A 1 283 ? 1.983 0.715 -5.390 1.00 90.69 283 PRO A C 1
ATOM 2223 O O . PRO A 1 283 ? 0.773 0.874 -5.287 1.00 90.69 283 PRO A O 1
ATOM 2226 N N . TYR A 1 284 ? 2.698 0.112 -4.446 1.00 89.88 284 TYR A N 1
ATOM 2227 C CA . TYR A 1 284 ? 2.132 -0.409 -3.211 1.00 89.88 284 TYR A CA 1
ATOM 2228 C C . TYR A 1 284 ? 2.857 0.160 -2.000 1.00 89.88 284 TYR A C 1
ATOM 2230 O O . TYR A 1 284 ? 4.077 0.041 -1.875 1.00 89.88 284 TYR A O 1
ATOM 2238 N N . LEU A 1 285 ? 2.097 0.728 -1.071 1.00 88.81 285 LEU A N 1
ATOM 2239 C CA . LEU A 1 285 ? 2.604 1.161 0.220 1.00 88.81 285 LEU A CA 1
ATOM 2240 C C . LEU A 1 285 ? 2.030 0.239 1.306 1.00 88.81 285 LEU A C 1
ATOM 2242 O O . LEU A 1 285 ? 0.834 0.327 1.591 1.00 88.81 285 LEU A O 1
ATOM 2246 N N . PRO A 1 286 ? 2.841 -0.654 1.905 1.00 89.62 286 PRO A N 1
ATOM 2247 C CA . PRO A 1 286 ? 2.375 -1.570 2.938 1.00 89.62 286 PRO A CA 1
ATOM 2248 C C . PRO A 1 286 ? 1.664 -0.844 4.077 1.00 89.62 286 PRO A C 1
ATOM 2250 O O . PRO A 1 286 ? 2.182 0.146 4.595 1.00 89.62 286 PRO A O 1
ATOM 2253 N N . LEU A 1 287 ? 0.523 -1.381 4.519 1.00 90.81 287 LEU A N 1
ATOM 2254 C CA . LEU A 1 287 ? -0.242 -0.811 5.632 1.00 90.81 287 LEU A CA 1
ATOM 2255 C C . LEU A 1 287 ? 0.617 -0.661 6.896 1.00 90.81 287 LEU A C 1
ATOM 2257 O O . LEU A 1 287 ? 0.497 0.328 7.603 1.00 90.81 287 LEU A O 1
ATOM 2261 N N . SER A 1 288 ? 1.542 -1.591 7.146 1.00 91.31 288 SER A N 1
ATOM 2262 C CA . SER A 1 288 ? 2.483 -1.496 8.266 1.00 91.31 288 SER A CA 1
ATOM 2263 C C . SER A 1 288 ? 3.374 -0.252 8.202 1.00 91.31 288 SER A C 1
ATOM 2265 O O . SER A 1 288 ? 3.620 0.364 9.233 1.00 91.31 288 SER A O 1
ATOM 2267 N N . LEU A 1 289 ? 3.831 0.146 7.010 1.00 90.06 289 LEU A N 1
ATOM 2268 C CA . LEU A 1 289 ? 4.616 1.368 6.827 1.00 90.06 289 LEU A CA 1
ATOM 2269 C C . LEU A 1 289 ? 3.738 2.615 6.942 1.00 90.06 289 LEU A C 1
ATOM 2271 O O . LEU A 1 289 ? 4.173 3.597 7.534 1.00 90.06 289 LEU A O 1
ATOM 2275 N N . GLN A 1 290 ? 2.500 2.564 6.442 1.00 89.94 290 GLN A N 1
ATOM 2276 C CA . GLN A 1 290 ? 1.538 3.657 6.620 1.00 89.94 290 GLN A CA 1
ATOM 2277 C C . GLN A 1 290 ? 1.241 3.897 8.102 1.00 89.94 290 GLN A C 1
ATOM 2279 O O . GLN A 1 290 ? 1.358 5.023 8.576 1.00 89.94 290 GLN A O 1
ATOM 2284 N N . LEU A 1 291 ? 0.929 2.830 8.843 1.00 92.44 291 LEU A N 1
ATOM 2285 C CA . LEU A 1 291 ? 0.669 2.888 10.279 1.00 92.44 291 LEU A CA 1
ATOM 2286 C C . LEU A 1 291 ? 1.906 3.335 11.054 1.00 92.44 291 LEU A C 1
ATOM 2288 O O . LEU A 1 291 ? 1.779 4.159 11.947 1.00 92.44 291 LEU A O 1
ATOM 2292 N N . HIS A 1 292 ? 3.101 2.861 10.697 1.00 91.94 292 HIS A N 1
ATOM 2293 C CA . HIS A 1 292 ? 4.333 3.315 11.341 1.00 91.94 292 HIS A CA 1
ATOM 2294 C C . HIS A 1 292 ? 4.542 4.827 11.172 1.00 91.94 292 HIS A C 1
ATOM 2296 O O . HIS A 1 292 ? 4.833 5.519 12.144 1.00 91.94 292 HIS A O 1
ATOM 2302 N N . SER A 1 293 ? 4.383 5.355 9.955 1.00 89.38 293 SER A N 1
ATOM 2303 C CA . SER A 1 293 ? 4.505 6.796 9.707 1.00 89.38 293 SER A CA 1
ATOM 2304 C C . SER A 1 293 ? 3.408 7.599 10.404 1.00 89.38 293 SER A C 1
ATOM 2306 O O . SER A 1 293 ? 3.694 8.663 10.944 1.00 89.38 293 SER A O 1
ATOM 2308 N N . LEU A 1 294 ? 2.174 7.084 10.427 1.00 91.19 294 LEU A N 1
ATOM 2309 C CA . LEU A 1 294 ? 1.055 7.712 11.126 1.00 91.19 294 LEU A CA 1
ATOM 2310 C C . LEU A 1 294 ? 1.330 7.792 12.629 1.00 91.19 294 LEU A C 1
ATOM 2312 O O . LEU A 1 294 ? 1.263 8.879 13.186 1.00 91.19 294 LEU A O 1
ATOM 2316 N N . LEU A 1 295 ? 1.696 6.673 13.260 1.00 94.31 295 LEU A N 1
ATOM 2317 C CA . LEU A 1 295 ? 1.960 6.563 14.701 1.00 94.31 295 LEU A CA 1
ATOM 2318 C C . LEU A 1 295 ? 3.206 7.339 15.154 1.00 94.31 295 LEU A C 1
ATOM 2320 O O . LEU A 1 295 ? 3.345 7.642 16.334 1.00 94.31 295 LEU A O 1
ATOM 2324 N N . ALA A 1 296 ? 4.098 7.713 14.233 1.00 92.69 296 ALA A N 1
ATOM 2325 C CA . ALA A 1 296 ? 5.227 8.587 14.542 1.00 92.69 296 ALA A CA 1
ATOM 2326 C C . ALA A 1 296 ? 4.810 10.046 14.833 1.00 92.69 296 ALA A C 1
ATOM 2328 O O . ALA A 1 296 ? 5.630 10.822 15.327 1.00 92.69 296 ALA A O 1
ATOM 2329 N N . ILE A 1 297 ? 3.564 10.436 14.530 1.00 91.75 297 ILE A N 1
ATOM 2330 C CA . ILE A 1 297 ? 3.036 11.779 14.794 1.00 91.75 297 ILE A CA 1
ATOM 2331 C C . ILE A 1 297 ? 2.674 11.902 16.288 1.00 91.75 297 ILE A C 1
ATOM 2333 O O . ILE A 1 297 ? 1.804 11.175 16.766 1.00 91.75 297 ILE A O 1
ATOM 2337 N N . PRO A 1 298 ? 3.277 12.834 17.051 1.00 95.88 298 PRO A N 1
ATOM 2338 C CA . PRO A 1 298 ? 2.942 13.005 18.465 1.00 95.88 298 PRO A CA 1
ATOM 2339 C C . PRO A 1 298 ? 1.454 13.328 18.680 1.00 95.88 298 PRO A C 1
ATOM 2341 O O . PRO A 1 298 ? 0.919 14.219 18.022 1.00 95.88 298 PRO A O 1
ATOM 2344 N N . GLY A 1 299 ? 0.794 12.642 19.620 1.00 95.88 299 GLY A N 1
ATOM 2345 C CA . GLY A 1 299 ? -0.625 12.858 19.950 1.00 95.88 299 GLY A CA 1
ATOM 2346 C C . GLY A 1 299 ? -1.627 12.071 19.088 1.00 95.88 299 GLY A C 1
ATOM 2347 O O . GLY A 1 299 ? -2.844 12.147 19.298 1.00 95.88 299 GLY A O 1
ATOM 2348 N N . ILE A 1 300 ? -1.148 11.349 18.069 1.00 96.12 300 ILE A N 1
ATOM 2349 C CA . ILE A 1 300 ? -2.024 10.625 17.143 1.00 96.12 300 ILE A CA 1
ATOM 2350 C C . ILE A 1 300 ? -2.618 9.365 17.770 1.00 96.12 300 ILE A C 1
ATOM 2352 O O . ILE A 1 300 ? -3.738 9.004 17.434 1.00 96.12 300 ILE A O 1
ATOM 2356 N N . GLU A 1 301 ? -1.907 8.712 18.690 1.00 95.75 301 GLU A N 1
ATOM 2357 C CA . GLU A 1 301 ? -2.381 7.498 19.358 1.00 95.75 301 GLU A CA 1
ATOM 2358 C C . GLU A 1 301 ? -3.614 7.803 20.203 1.00 95.75 301 GLU A C 1
ATOM 2360 O O . GLU A 1 301 ? -4.609 7.091 20.121 1.00 95.75 301 GLU A O 1
ATOM 2365 N N . GLU A 1 302 ? -3.594 8.918 20.936 1.00 94.69 302 GLU A N 1
ATOM 2366 C CA . GLU A 1 302 ? -4.740 9.402 21.695 1.00 94.69 302 GLU A CA 1
ATOM 2367 C C . GLU A 1 302 ? -5.913 9.702 20.769 1.00 94.69 302 GLU A C 1
ATOM 2369 O O . GLU A 1 302 ? -7.046 9.361 21.094 1.00 94.69 302 GLU A O 1
ATOM 2374 N N . THR A 1 303 ? -5.646 10.300 19.605 1.00 95.12 303 THR A N 1
ATOM 2375 C CA . THR A 1 303 ? -6.671 10.574 18.588 1.00 95.12 303 THR A CA 1
ATOM 2376 C C . THR A 1 303 ? -7.263 9.284 18.028 1.00 95.12 303 THR A C 1
ATOM 2378 O O . THR A 1 303 ? -8.479 9.169 17.898 1.00 95.12 303 THR A O 1
ATOM 2381 N N . LEU A 1 304 ? -6.426 8.286 17.749 1.00 94.69 304 LEU A N 1
ATOM 2382 C CA . LEU A 1 304 ? -6.863 6.975 17.284 1.00 94.69 304 LEU A CA 1
ATOM 2383 C C . LEU A 1 304 ? -7.626 6.204 18.364 1.00 94.69 304 LEU A C 1
ATOM 2385 O O . LEU A 1 304 ? -8.503 5.432 18.006 1.00 94.69 304 LEU A O 1
ATOM 2389 N N . ASP A 1 305 ? -7.360 6.424 19.655 1.00 94.56 305 ASP A N 1
ATOM 2390 C CA . ASP A 1 305 ? -8.077 5.782 20.770 1.00 94.56 305 ASP A CA 1
ATOM 2391 C C . ASP A 1 305 ? -9.396 6.501 21.144 1.00 94.56 305 ASP A C 1
ATOM 2393 O O . ASP A 1 305 ? -10.209 5.971 21.907 1.00 94.56 305 ASP A O 1
ATOM 2397 N N . GLN A 1 306 ? -9.676 7.688 20.579 1.00 93.69 306 GLN A N 1
ATOM 2398 C CA . GLN A 1 306 ? -10.882 8.483 20.888 1.00 93.69 306 GLN A CA 1
ATOM 2399 C C . GLN A 1 306 ? -12.200 7.768 20.578 1.00 93.69 306 GLN A C 1
ATOM 2401 O O . GLN A 1 306 ? -13.230 8.099 21.174 1.00 93.69 306 GLN A O 1
ATOM 2406 N N . TRP A 1 307 ? -12.207 6.757 19.700 1.00 93.06 307 TRP A N 1
ATOM 2407 C CA . TRP A 1 307 ? -13.423 5.980 19.427 1.00 93.06 307 TRP A CA 1
ATOM 2408 C C . TRP A 1 307 ? -14.021 5.375 20.705 1.00 93.06 307 TRP A C 1
ATOM 2410 O O . TRP A 1 307 ? -15.227 5.131 20.770 1.00 93.06 307 TRP A O 1
ATOM 2420 N N . ARG A 1 308 ? -13.209 5.166 21.744 1.00 92.25 308 ARG A N 1
ATOM 2421 C CA . ARG A 1 308 ? -13.621 4.592 23.028 1.00 92.25 308 ARG A CA 1
ATOM 2422 C C . ARG A 1 308 ? -14.440 5.544 23.887 1.00 92.25 308 ARG A C 1
ATOM 2424 O O . ARG A 1 308 ? -15.285 5.096 24.658 1.00 92.25 308 ARG A O 1
ATOM 2431 N N . THR A 1 309 ? -14.205 6.844 23.773 1.00 93.69 309 THR A N 1
ATOM 2432 C CA . THR A 1 309 ? -14.919 7.864 24.554 1.00 93.69 309 THR A CA 1
ATOM 2433 C C . THR A 1 309 ? -16.062 8.502 23.774 1.00 93.69 309 THR A C 1
ATOM 2435 O O . THR A 1 309 ? -16.882 9.205 24.366 1.00 93.69 309 THR A O 1
ATOM 2438 N N . LYS A 1 310 ? -16.159 8.232 22.466 1.00 93.62 310 LYS A N 1
ATOM 2439 C CA . LYS A 1 310 ? -17.249 8.719 21.622 1.00 93.62 310 LYS A CA 1
ATOM 2440 C C . LYS A 1 310 ? -18.605 8.190 22.131 1.00 93.62 310 LYS A C 1
ATOM 2442 O O . LYS A 1 310 ? -18.769 6.970 22.252 1.00 93.62 310 LYS A O 1
ATOM 2447 N N . PRO A 1 311 ? -19.571 9.075 22.452 1.00 92.88 311 PRO A N 1
ATOM 2448 C CA . PRO A 1 311 ? -20.894 8.661 22.901 1.00 92.88 311 PRO A CA 1
ATOM 2449 C C . PRO A 1 311 ? -21.624 7.937 21.769 1.00 92.88 311 PRO A C 1
ATOM 2451 O O . PRO A 1 311 ? -21.557 8.355 20.615 1.00 92.88 311 PRO A O 1
ATOM 2454 N N . ARG A 1 312 ? -22.323 6.853 22.111 1.00 90.69 312 ARG A N 1
ATOM 2455 C CA . ARG A 1 312 ? -23.070 6.029 21.155 1.00 90.69 312 ARG A CA 1
ATOM 2456 C C . ARG A 1 312 ? -24.529 5.949 21.561 1.00 90.69 312 ARG A C 1
ATOM 2458 O O . ARG A 1 312 ? -24.834 5.646 22.715 1.00 90.69 312 ARG A O 1
ATOM 2465 N N . SER A 1 313 ? -25.408 6.184 20.596 1.00 92.19 313 SER A N 1
ATOM 2466 C CA . SER A 1 313 ? -26.854 6.050 20.753 1.00 92.19 313 SER A CA 1
ATOM 2467 C C . SER A 1 313 ? -27.301 4.724 20.155 1.00 92.19 313 SER A C 1
ATOM 2469 O O . SER A 1 313 ? -26.908 4.363 19.047 1.00 92.19 313 SER A O 1
ATOM 2471 N N . GLN A 1 314 ? -28.131 3.978 20.879 1.00 89.25 314 GLN A N 1
ATOM 2472 C CA . GLN A 1 314 ? -28.676 2.727 20.363 1.00 89.25 314 GLN A CA 1
ATOM 2473 C C . GLN A 1 314 ? -29.505 2.993 19.096 1.00 89.25 314 GLN A C 1
ATOM 2475 O O . GLN A 1 314 ? -30.396 3.837 19.112 1.00 89.25 314 GLN A O 1
ATOM 2480 N N . GLY A 1 315 ? -29.214 2.261 18.017 1.00 90.56 315 GLY A N 1
ATOM 2481 C CA . GLY A 1 315 ? -29.905 2.393 16.729 1.00 90.56 315 GLY A CA 1
ATOM 2482 C C . GLY A 1 315 ? -29.344 3.472 15.796 1.00 90.56 315 GLY A C 1
ATOM 2483 O O . GLY A 1 315 ? -29.842 3.607 14.686 1.00 90.56 315 GLY A O 1
ATOM 2484 N N . GLN A 1 316 ? -28.309 4.216 16.202 1.00 93.94 316 GLN A N 1
ATOM 2485 C CA . GLN A 1 316 ? -27.609 5.158 15.325 1.00 93.94 316 GLN A CA 1
ATOM 2486 C C . GLN A 1 316 ? -26.219 4.626 14.974 1.00 93.94 316 GLN A C 1
ATOM 2488 O O . GLN A 1 316 ? -25.445 4.273 15.863 1.00 93.94 316 GLN A O 1
ATOM 2493 N N . TYR A 1 317 ? -25.903 4.604 13.679 1.00 93.00 317 TYR A N 1
ATOM 2494 C CA . TYR A 1 317 ? -24.589 4.229 13.163 1.00 93.00 317 TYR A CA 1
ATOM 2495 C C . TYR A 1 317 ? -23.834 5.493 12.756 1.00 93.00 317 TYR A C 1
ATOM 2497 O O . TYR A 1 317 ? -24.197 6.159 11.792 1.00 93.00 317 TYR A O 1
ATOM 2505 N N . SER A 1 318 ? -22.802 5.840 13.518 1.00 92.25 318 SER A N 1
ATOM 2506 C CA . SER A 1 318 ? -21.964 7.024 13.311 1.00 92.25 318 SER A CA 1
ATOM 2507 C C . SER A 1 318 ? -20.567 6.684 12.792 1.00 92.25 318 SER A C 1
ATOM 2509 O O . SER A 1 318 ? -19.931 7.515 12.148 1.00 92.25 318 SER A O 1
ATOM 2511 N N . ASP A 1 319 ? -20.060 5.490 13.104 1.00 92.38 319 ASP A N 1
ATOM 2512 C CA . ASP A 1 319 ? -18.797 4.961 12.597 1.00 92.38 319 ASP A CA 1
ATOM 2513 C C . ASP A 1 319 ? -18.781 3.422 12.592 1.00 92.38 319 ASP A C 1
ATOM 2515 O O . ASP A 1 319 ? -19.739 2.751 12.982 1.00 92.38 319 ASP A O 1
ATOM 2519 N N . ILE A 1 320 ? -17.667 2.847 12.135 1.00 92.69 320 ILE A N 1
ATOM 2520 C CA . ILE A 1 320 ? -17.489 1.394 12.008 1.00 92.69 320 ILE A CA 1
ATOM 2521 C C . ILE A 1 320 ? -17.605 0.637 13.340 1.00 92.69 320 ILE A C 1
ATOM 2523 O O . ILE A 1 320 ? -17.859 -0.567 13.333 1.00 92.69 320 ILE A O 1
ATOM 2527 N N . PHE A 1 321 ? -17.408 1.299 14.484 1.00 93.56 321 PHE A N 1
ATOM 2528 C CA . PHE A 1 321 ? -17.456 0.659 15.799 1.00 93.56 321 PHE A CA 1
ATOM 2529 C C . PHE A 1 321 ? -18.887 0.497 16.322 1.00 93.56 321 PHE A C 1
ATOM 2531 O O . PHE A 1 321 ? -19.096 -0.238 17.287 1.00 93.56 321 PHE A O 1
ATOM 2538 N N . ASP A 1 322 ? -19.872 1.131 15.683 1.00 91.75 322 ASP A N 1
ATOM 2539 C CA . ASP A 1 322 ? -21.291 0.950 16.003 1.00 91.75 322 ASP A CA 1
ATOM 2540 C C . ASP A 1 322 ? -21.851 -0.362 15.424 1.00 91.75 322 ASP A C 1
ATOM 2542 O O . ASP A 1 322 ? -22.846 -0.892 15.924 1.00 91.75 322 ASP A O 1
ATOM 2546 N N . GLY A 1 323 ? -21.178 -0.922 14.413 1.00 91.94 323 GLY A N 1
ATOM 2547 C CA . GLY A 1 323 ? -21.561 -2.167 13.754 1.00 91.94 323 GLY A CA 1
ATOM 2548 C C . GLY A 1 323 ? -21.395 -3.413 14.631 1.00 91.94 323 GLY A C 1
ATOM 2549 O O . GLY A 1 323 ? -20.449 -3.540 15.416 1.00 91.94 323 GLY A O 1
ATOM 2550 N N . ASP A 1 324 ? -22.282 -4.392 14.439 1.00 92.25 324 ASP A N 1
ATOM 2551 C CA . ASP A 1 324 ? -22.307 -5.640 15.219 1.00 92.25 324 ASP A CA 1
ATOM 2552 C C . ASP A 1 324 ? -21.005 -6.441 15.129 1.00 92.25 324 ASP A C 1
ATOM 2554 O O . ASP A 1 324 ? -20.607 -7.102 16.099 1.00 92.25 324 ASP A O 1
ATOM 2558 N N . VAL A 1 325 ? -20.305 -6.347 13.993 1.00 93.50 325 VAL A N 1
ATOM 2559 C CA . VAL A 1 325 ? -19.013 -7.008 13.792 1.00 93.50 325 VAL A CA 1
ATOM 2560 C C . VAL A 1 325 ? -18.002 -6.529 14.831 1.00 93.50 325 VAL A C 1
ATOM 2562 O O . VAL A 1 325 ? -17.455 -7.351 15.565 1.00 93.50 325 VAL A O 1
ATOM 2565 N N . CYS A 1 326 ? -17.800 -5.216 14.950 1.00 92.94 326 CYS A N 1
ATOM 2566 C CA . CYS A 1 326 ? -16.853 -4.631 15.897 1.00 92.94 326 CYS A CA 1
ATOM 2567 C C . CYS A 1 326 ? -17.289 -4.839 17.352 1.00 92.94 326 CYS A C 1
ATOM 2569 O O . CYS A 1 326 ? -16.449 -5.091 18.216 1.00 92.94 326 CYS A O 1
ATOM 2571 N N . ARG A 1 327 ? -18.599 -4.777 17.624 1.00 91.19 327 ARG A N 1
ATOM 2572 C CA . ARG A 1 327 ? -19.140 -4.853 18.988 1.00 91.19 327 ARG A CA 1
ATOM 2573 C C . ARG A 1 327 ? -19.162 -6.258 19.572 1.00 91.19 327 ARG A C 1
ATOM 2575 O O . ARG A 1 327 ? -18.991 -6.412 20.778 1.00 91.19 327 ARG A O 1
ATOM 2582 N N . THR A 1 328 ? -19.434 -7.277 18.759 1.00 94.12 328 THR A N 1
ATOM 2583 C CA . THR A 1 328 ? -19.763 -8.615 19.286 1.00 94.12 328 THR A CA 1
ATOM 2584 C C . THR A 1 328 ? -19.024 -9.755 18.597 1.00 94.12 328 THR A C 1
ATOM 2586 O O . THR A 1 328 ? -18.655 -10.730 19.266 1.00 94.12 328 THR A O 1
ATOM 2589 N N . THR A 1 329 ? -18.775 -9.635 17.291 1.00 96.12 329 THR A N 1
ATOM 2590 C CA . THR A 1 329 ? -18.352 -10.769 16.458 1.00 96.12 329 THR A CA 1
ATOM 2591 C C . THR A 1 329 ? -16.838 -10.885 16.359 1.00 96.12 329 THR A C 1
ATOM 2593 O O . THR A 1 329 ? -16.301 -11.982 16.492 1.00 96.12 329 THR A O 1
ATOM 2596 N N . LEU A 1 330 ? -16.135 -9.770 16.154 1.00 96.12 330 LEU A N 1
ATOM 2597 C CA . LEU A 1 330 ? -14.693 -9.767 15.953 1.00 96.12 330 LEU A CA 1
ATOM 2598 C C . LEU A 1 330 ? -13.984 -10.155 17.255 1.00 96.12 330 LEU A C 1
ATOM 2600 O O . LEU A 1 330 ? -14.069 -9.440 18.258 1.00 96.12 330 LEU A O 1
ATOM 2604 N N . LYS A 1 331 ? -13.300 -11.302 17.242 1.00 97.00 331 LYS A N 1
ATOM 2605 C CA . LYS A 1 331 ? -12.563 -11.824 18.397 1.00 97.00 331 LYS A CA 1
ATOM 2606 C C . LYS A 1 331 ? -11.064 -11.601 18.255 1.00 97.00 331 LYS A C 1
ATOM 2608 O O . LYS A 1 331 ? -10.508 -11.731 17.168 1.00 97.00 331 LYS A O 1
ATOM 2613 N N . ALA A 1 332 ? -10.418 -11.298 19.372 1.00 95.00 332 ALA A N 1
ATOM 2614 C CA . ALA A 1 332 ? -8.971 -11.344 19.504 1.00 95.00 332 ALA A CA 1
ATOM 2615 C C . ALA A 1 332 ? -8.474 -12.807 19.563 1.00 95.00 332 ALA A C 1
ATOM 2617 O O . ALA A 1 332 ? -9.282 -13.724 19.748 1.00 95.00 332 ALA A O 1
ATOM 2618 N N . PRO A 1 333 ? -7.158 -13.058 19.413 1.00 94.75 333 PRO A N 1
ATOM 2619 C CA . PRO A 1 333 ? -6.597 -14.414 19.457 1.00 94.75 333 PRO A CA 1
ATOM 2620 C C . PRO A 1 333 ? -6.902 -15.199 20.744 1.00 94.75 333 PRO A C 1
ATOM 2622 O O . PRO A 1 333 ? -6.895 -16.426 20.729 1.00 94.75 333 PRO A O 1
ATOM 2625 N N . ASP A 1 334 ? -7.189 -14.507 21.847 1.00 94.94 334 ASP A N 1
ATOM 2626 C CA . ASP A 1 334 ? -7.585 -15.089 23.135 1.00 94.94 334 ASP A CA 1
ATOM 2627 C C . ASP A 1 334 ? -9.096 -15.393 23.247 1.00 94.94 334 ASP A C 1
ATOM 2629 O O . ASP A 1 334 ? -9.560 -15.874 24.279 1.00 94.94 334 ASP A O 1
ATOM 2633 N N . GLY A 1 335 ? -9.875 -15.112 22.197 1.00 95.81 335 GLY A N 1
ATOM 2634 C CA . GLY A 1 335 ? -11.325 -15.297 22.147 1.00 95.81 335 GLY A CA 1
ATOM 2635 C C . GLY A 1 335 ? -12.146 -14.147 22.743 1.00 95.81 335 GLY A C 1
ATOM 2636 O O . GLY A 1 335 ? -13.378 -14.184 22.671 1.00 95.81 335 GLY A O 1
ATOM 2637 N N . THR A 1 336 ? -11.508 -13.115 23.304 1.00 95.44 336 THR A N 1
ATOM 2638 C CA . THR A 1 336 ? -12.195 -11.913 23.806 1.00 95.44 336 THR A CA 1
ATOM 2639 C C . THR A 1 336 ? -12.637 -11.002 22.659 1.00 95.44 336 THR A C 1
ATOM 2641 O O . THR A 1 336 ? -12.270 -11.213 21.506 1.00 95.44 336 THR A O 1
ATOM 2644 N N . ILE A 1 337 ? -13.479 -10.001 22.936 1.00 96.00 337 ILE A N 1
ATOM 2645 C CA . ILE A 1 337 ? -13.913 -9.037 21.911 1.00 96.00 337 ILE A CA 1
ATOM 2646 C C . ILE A 1 337 ? -12.712 -8.180 21.488 1.00 96.00 337 ILE A C 1
ATOM 2648 O O . ILE A 1 337 ? -12.011 -7.624 22.333 1.00 96.00 337 ILE A O 1
ATOM 2652 N N . PHE A 1 338 ? -12.483 -8.058 20.177 1.00 96.38 338 PHE A N 1
ATOM 2653 C CA . PHE A 1 338 ? -11.357 -7.295 19.643 1.00 96.38 338 PHE A CA 1
ATOM 2654 C C . PHE A 1 338 ? -11.507 -5.790 19.887 1.00 96.38 338 PHE A C 1
ATOM 2656 O O . PHE A 1 338 ? -10.523 -5.133 20.142 1.00 96.38 338 PHE A O 1
ATOM 2663 N N . PHE A 1 339 ? -12.696 -5.203 19.912 1.00 95.81 339 PHE A N 1
ATOM 2664 C CA . PHE A 1 339 ? -12.854 -3.794 20.307 1.00 95.81 339 PHE A CA 1
ATOM 2665 C C . PHE A 1 339 ? -13.558 -3.677 21.664 1.00 95.81 339 PHE A C 1
ATOM 2667 O O . PHE A 1 339 ? -14.617 -3.063 21.773 1.00 95.81 339 PHE A O 1
ATOM 2674 N N . SER A 1 340 ? -13.003 -4.308 22.712 1.00 95.06 340 SER A N 1
ATOM 2675 C CA . SER A 1 340 ? -13.520 -4.127 24.074 1.00 95.06 340 SER A CA 1
ATOM 2676 C C . SER A 1 340 ? -13.212 -2.727 24.612 1.00 95.06 340 SER A C 1
ATOM 2678 O O . SER A 1 340 ? -12.225 -2.088 24.248 1.00 95.06 340 SER A O 1
ATOM 2680 N N . ASN A 1 341 ? -14.130 -2.224 25.435 1.00 93.56 341 ASN A N 1
ATOM 2681 C CA . ASN A 1 341 ? -14.015 -0.920 26.072 1.00 93.56 341 ASN A CA 1
ATOM 2682 C C . ASN A 1 341 ? -14.583 -0.968 27.497 1.00 93.56 341 ASN A C 1
ATOM 2684 O O . ASN A 1 341 ? -15.512 -0.247 27.860 1.00 93.56 341 ASN A O 1
ATOM 2688 N N . MET A 1 342 ? -14.074 -1.908 28.286 1.00 93.38 342 MET A N 1
ATOM 2689 C CA . MET A 1 342 ? -14.485 -2.120 29.668 1.00 93.38 342 MET A CA 1
ATOM 2690 C C . MET A 1 342 ? -13.914 -1.022 30.577 1.00 93.38 342 MET A C 1
ATOM 2692 O O . MET A 1 342 ? -12.859 -0.449 30.309 1.00 93.38 342 MET A O 1
ATOM 2696 N N . ALA A 1 343 ? -14.577 -0.752 31.705 1.00 91.88 343 ALA A N 1
ATOM 2697 C CA . ALA A 1 343 ? -14.192 0.323 32.631 1.00 91.88 343 ALA A CA 1
ATOM 2698 C C . ALA A 1 343 ? -12.782 0.173 33.245 1.00 91.88 343 ALA A C 1
ATOM 2700 O O . ALA A 1 343 ? -12.231 1.133 33.775 1.00 91.88 343 ALA A O 1
ATOM 2701 N N . ASN A 1 344 ? -12.200 -1.028 33.209 1.00 92.81 344 ASN A N 1
ATOM 2702 C CA . ASN A 1 344 ? -10.841 -1.312 33.673 1.00 92.81 344 ASN A CA 1
ATOM 2703 C C . ASN A 1 344 ? -9.778 -1.211 32.562 1.00 92.81 344 ASN A C 1
ATOM 2705 O O . ASN A 1 344 ? -8.589 -1.322 32.854 1.00 92.81 344 ASN A O 1
ATOM 2709 N N . GLU A 1 345 ? -10.169 -0.994 31.307 1.00 93.12 345 GLU A N 1
ATOM 2710 C CA . GLU A 1 345 ? -9.278 -0.994 30.142 1.00 93.12 345 GLU A CA 1
ATOM 2711 C C . GLU A 1 345 ? -8.799 0.419 29.793 1.00 93.12 345 GLU A C 1
ATOM 2713 O O . GLU A 1 345 ? -8.781 0.795 28.634 1.00 93.12 345 GLU A O 1
ATOM 2718 N N . ASN A 1 346 ? -8.404 1.256 30.755 1.00 88.62 346 ASN A N 1
ATOM 2719 C CA . ASN A 1 346 ? -8.121 2.684 30.503 1.00 88.62 346 ASN A CA 1
ATOM 2720 C C . ASN A 1 346 ? -7.075 2.970 29.398 1.00 88.62 346 ASN A C 1
ATOM 2722 O O . ASN A 1 346 ? -7.032 4.086 28.896 1.00 88.62 346 ASN A O 1
ATOM 2726 N N . ARG A 1 347 ? -6.261 1.983 29.000 1.00 90.88 347 ARG A N 1
ATOM 2727 C CA . ARG A 1 347 ? -5.255 2.067 27.920 1.00 90.88 347 ARG A CA 1
ATOM 2728 C C . ARG A 1 347 ? -5.515 1.089 26.768 1.00 90.88 347 ARG A C 1
ATOM 2730 O O . ARG A 1 347 ? -4.581 0.605 26.143 1.00 90.88 347 ARG A O 1
ATOM 2737 N N . GLY A 1 348 ? -6.774 0.739 26.565 1.00 91.44 348 GLY A N 1
ATOM 2738 C CA . GLY A 1 348 ? -7.188 -0.279 25.621 1.00 91.44 348 GLY A CA 1
ATOM 2739 C C . GLY A 1 348 ? -7.099 -1.683 26.221 1.00 91.44 348 GLY A C 1
ATOM 2740 O O . GLY A 1 348 ? -6.541 -1.889 27.313 1.00 91.44 348 GLY A O 1
ATOM 2741 N N . PRO A 1 349 ? -7.681 -2.673 25.538 1.00 92.31 349 PRO A N 1
ATOM 2742 C CA . PRO A 1 349 ? -7.657 -4.052 25.996 1.00 92.31 349 PRO A CA 1
ATOM 2743 C C . PRO A 1 349 ? -6.218 -4.563 26.011 1.00 92.31 349 PRO A C 1
ATOM 2745 O O . PRO A 1 349 ? -5.488 -4.398 25.038 1.00 92.31 349 PRO A O 1
ATOM 2748 N N . GLN A 1 350 ? -5.793 -5.157 27.129 1.00 92.38 350 GLN A N 1
ATOM 2749 C CA . GLN A 1 350 ? -4.407 -5.612 27.343 1.00 92.38 350 GLN A CA 1
ATOM 2750 C C . GLN A 1 350 ? -3.343 -4.498 27.240 1.00 92.38 350 GLN A C 1
ATOM 2752 O O . GLN A 1 350 ? -2.150 -4.787 27.195 1.00 92.38 350 GLN A O 1
ATOM 2757 N N . GLY A 1 351 ? -3.752 -3.224 27.272 1.00 92.81 351 GLY A N 1
ATOM 2758 C CA . GLY A 1 351 ? -2.849 -2.091 27.072 1.00 92.81 351 GLY A CA 1
ATOM 2759 C C . GLY A 1 351 ? -2.428 -1.881 25.615 1.00 92.81 351 GLY A C 1
ATOM 2760 O O . GLY A 1 351 ? -1.431 -1.200 25.383 1.00 92.81 351 GLY A O 1
ATOM 2761 N N . GLU A 1 352 ? -3.139 -2.483 24.656 1.00 95.12 352 GLU A N 1
ATOM 2762 C CA . GLU A 1 352 ? -2.868 -2.350 23.225 1.00 95.12 352 GLU A CA 1
ATOM 2763 C C . GLU A 1 352 ? -3.767 -1.296 22.569 1.00 95.12 352 GLU A C 1
ATOM 2765 O O . GLU A 1 352 ? -4.973 -1.231 22.824 1.00 95.12 352 GLU A O 1
ATOM 2770 N N . LEU A 1 353 ? -3.187 -0.530 21.640 1.00 95.25 353 LEU A N 1
ATOM 2771 C CA . LEU A 1 353 ? -3.939 0.328 20.731 1.00 95.25 353 LEU A CA 1
ATOM 2772 C C . LEU A 1 353 ? -4.573 -0.532 19.632 1.00 95.25 353 LEU A C 1
ATOM 2774 O O . LEU A 1 353 ? -3.874 -1.179 18.849 1.00 95.25 353 LEU A O 1
ATOM 2778 N N . ARG A 1 354 ? -5.905 -0.522 19.550 1.00 94.94 354 ARG A N 1
ATOM 2779 C CA . ARG A 1 354 ? -6.659 -1.284 18.547 1.00 94.94 354 ARG A CA 1
ATOM 2780 C C . ARG A 1 354 ? -7.275 -0.333 17.531 1.00 94.94 354 ARG A C 1
ATOM 2782 O O . ARG A 1 354 ? -8.155 0.458 17.858 1.00 94.94 354 ARG A O 1
ATOM 2789 N N . ILE A 1 355 ? -6.794 -0.424 16.294 1.00 94.62 355 ILE A N 1
ATOM 2790 C CA . ILE A 1 355 ? -7.123 0.507 15.211 1.00 94.62 355 ILE A CA 1
ATOM 2791 C C . ILE A 1 355 ? -8.045 -0.193 14.215 1.00 94.62 355 ILE A C 1
ATOM 2793 O O . ILE A 1 355 ? -7.706 -1.248 13.676 1.00 94.62 355 ILE A O 1
ATOM 2797 N N . GLY A 1 356 ? -9.205 0.406 13.950 1.00 92.75 356 GLY A N 1
ATOM 2798 C CA . GLY A 1 356 ? -10.039 0.029 12.815 1.00 92.75 356 GLY A CA 1
ATOM 2799 C C . GLY A 1 356 ? -9.514 0.695 11.545 1.00 92.75 356 GLY A C 1
ATOM 2800 O O . GLY A 1 356 ? -9.416 1.917 11.488 1.00 92.75 356 GLY A O 1
ATOM 2801 N N . VAL A 1 357 ? -9.161 -0.100 10.535 1.00 90.94 357 VAL A N 1
ATOM 2802 C CA . VAL A 1 357 ? -8.674 0.400 9.242 1.00 90.94 357 VAL A CA 1
ATOM 2803 C C . VAL A 1 357 ? -9.732 0.117 8.187 1.00 90.94 357 VAL A C 1
ATOM 2805 O O . VAL A 1 357 ? -10.115 -1.036 7.997 1.00 90.94 357 VAL A O 1
ATOM 2808 N N . ASN A 1 358 ? -10.188 1.161 7.496 1.00 85.25 358 ASN A N 1
ATOM 2809 C CA . ASN A 1 358 ? -11.030 1.006 6.318 1.00 85.25 358 ASN A CA 1
ATOM 2810 C C . ASN A 1 358 ? -10.142 0.960 5.068 1.00 85.25 358 ASN A C 1
ATOM 2812 O O . ASN A 1 358 ? -9.296 1.832 4.875 1.00 85.25 358 ASN A O 1
ATOM 2816 N N . LEU A 1 359 ? -10.311 -0.073 4.246 1.00 81.94 359 LEU A N 1
ATOM 2817 C CA . LEU A 1 359 ? -9.560 -0.255 3.010 1.00 81.94 359 LEU A CA 1
ATOM 2818 C C . LEU A 1 359 ? -10.482 0.081 1.840 1.00 81.94 359 LEU A C 1
ATOM 2820 O O . LEU A 1 359 ? -11.372 -0.697 1.506 1.00 81.94 359 LEU A O 1
ATOM 2824 N N . GLY A 1 360 ? -10.260 1.241 1.227 1.00 77.38 360 GLY A N 1
ATOM 2825 C CA . GLY A 1 360 ? -10.880 1.590 -0.046 1.00 77.38 360 GLY A CA 1
ATOM 2826 C C . GLY A 1 360 ? -10.086 0.988 -1.201 1.00 77.38 360 GLY A C 1
ATOM 2827 O O . GLY A 1 360 ? -8.858 1.090 -1.227 1.00 77.38 360 GLY A O 1
ATOM 2828 N N . ILE A 1 361 ? -10.781 0.363 -2.147 1.00 67.00 361 ILE A N 1
ATOM 2829 C CA . ILE A 1 361 ? -10.226 0.029 -3.459 1.00 67.00 361 ILE A CA 1
ATOM 2830 C C . ILE A 1 361 ? -10.868 1.006 -4.436 1.00 67.00 361 ILE A C 1
ATOM 2832 O O . ILE A 1 361 ? -12.081 0.972 -4.613 1.00 67.00 361 ILE A O 1
ATOM 2836 N N . ASP A 1 362 ? -10.052 1.876 -5.020 1.00 56.69 362 ASP A N 1
ATOM 2837 C CA . ASP A 1 362 ? -10.440 2.685 -6.172 1.00 56.69 362 ASP A CA 1
ATOM 2838 C C . ASP A 1 362 ? -10.004 1.914 -7.426 1.00 56.69 362 ASP A C 1
ATOM 2840 O O . ASP A 1 362 ? -8.838 1.505 -7.515 1.00 56.69 362 ASP A O 1
ATOM 2844 N N . TRP A 1 363 ? -10.959 1.582 -8.297 1.00 51.41 363 TRP A N 1
ATOM 2845 C CA . TRP A 1 363 ? -10.790 0.641 -9.416 1.00 51.41 363 TRP A CA 1
ATOM 2846 C C . TRP A 1 363 ? -10.673 1.307 -10.783 1.00 51.41 363 TRP A C 1
ATOM 2848 O O . TRP A 1 363 ? -11.452 2.241 -11.071 1.00 51.41 363 TRP A O 1
#

Secondary structure (DSSP, 8-state):
-PPPEEE--TTTT-TTEEE-HHHHHHHHHHHHHHHH--------PPPPPPPPPPPPPPPPSS--PPP-PPP---PPPPPP--SSHHHHHHHHHSS--HHHHHHTTS--------HHHHHHHHHHHHHHH-----HHHHTTSPPPHHHHHHHHHHHHHHHHHHHHHHTT--S-----------PPPTHHHHHHHHHHHHHHHHHHH-TT-----SSHHHHHHHTT-----EEEEE-TTT--B-PPTT-TT--SB-TTT--BSB--SB-TTSPBPSS--BSEEEEE--HHHHHHHHHTSTTHHHHHHGGGTS---TT---SGGGSHIIIII-B-TTSSBTT---TT-BTBGGG------------

Radius of gyration: 32.17 Å; chains: 1; bounding box: 91×68×75 Å

pLDDT: mean 74.5, std 21.17, range [34.12, 98.06]

Organism: NCBI:txid930991

Sequence (363 aa):
MAPLACCYCLSNKCNGTFVKPSTKRTHERTNLRLKFTIPQSIHRGLVVPHDPKPTPALIPPYPVREPILLPRFEFPDPPVTSTCVIEQQMLDHGTLTQEDIDIQLHGSDLPNLDAVDYYSMYNELTTAGARPLTPHIAHNLPCDPEQRALECQLEQITEEFHQNQHTELDQDIDMFDPGDDEMPEPEYTACNAFLAIIACLLTYLSPQLQTTFVTLQSATQVLGLDMPVTLLPTCPGCRNVYLPAGSPHTQDTCVPCSLDLFLPNKTRRGNDRAKKIPYIKYPYLPLSLQLHSLLAIPGIEETLDQWRTKPRSQGQYSDIFDGDVCRTTLKAPDGTIFFSNMANENRGPQGELRIGVNLGIDW